Protein AF-A0A928NXW1-F1 (afdb_monomer)

Solvent-acce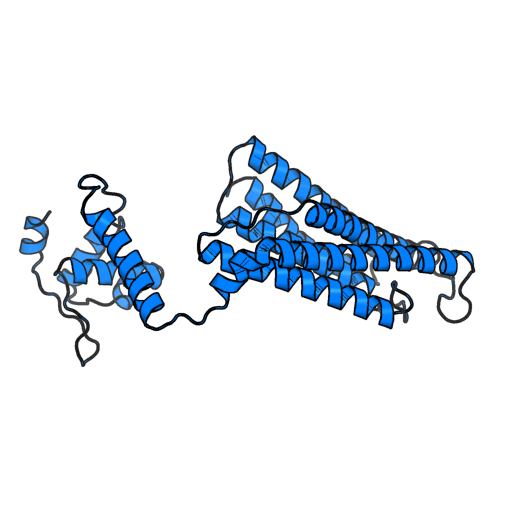ssible surface area (backbone atoms only — not comparable to full-atom values): 17219 Å² total; per-residue (Å²): 132,60,73,52,45,54,51,47,50,47,44,55,63,45,49,63,52,26,53,46,31,47,64,37,79,87,44,86,66,16,32,50,53,13,40,51,49,47,53,50,44,58,51,49,53,58,50,39,61,49,51,29,64,75,65,71,65,77,47,74,68,41,54,54,51,42,63,46,39,58,50,51,52,54,50,49,44,57,49,61,38,57,48,56,48,98,88,35,95,58,32,71,37,56,64,49,72,63,44,51,54,42,49,52,54,46,51,54,48,56,50,50,58,50,50,53,48,52,57,34,47,74,70,72,43,80,80,77,86,56,73,52,57,52,56,26,51,53,47,41,54,51,42,41,50,54,47,39,52,48,49,25,44,48,56,74,74,42,64,85,62,46,82,79,89,60,59,51,68,70,58,54,51,50,38,49,52,55,44,53,47,48,50,50,27,34,50,38,41,49,51,32,46,51,53,52,50,64,78,43,40,68,64,46,58,70,65,66,52,72,76,46,75,66,51,50,49,45,50,52,47,47,51,44,44,51,56,50,50,52,68,71,75,49,97,80,67,96,78,69,80,57,88,57,48,64,61,50,50,52,51,26,55,78,65,70,48,67,42,39,70,51,46,19,65,74,70,72,47,57,62,77,56,24,43,50,52,49,51,50,34,32,77,70,59,41,29,47,70,75,42,98,86,75,45,42,50,76,66,55,53,70,74,58,53,64,71,74,110

Structure (mmCIF, N/CA/C/O backbone):
data_AF-A0A928NXW1-F1
#
_entry.id   AF-A0A928NXW1-F1
#
loop_
_atom_site.group_PDB
_atom_site.id
_atom_site.type_symbol
_atom_site.label_atom_id
_atom_site.label_alt_id
_atom_site.label_comp_id
_atom_site.label_asym_id
_atom_site.label_entity_id
_atom_site.label_seq_id
_atom_site.pdbx_PDB_ins_code
_atom_site.Cartn_x
_atom_site.Cartn_y
_atom_site.Cartn_z
_atom_site.occupancy
_atom_site.B_iso_or_equiv
_atom_site.auth_seq_id
_atom_site.auth_comp_id
_atom_site.auth_asym_id
_atom_site.auth_atom_id
_atom_site.pdbx_PDB_model_num
ATOM 1 N N . MET A 1 1 ? -22.270 -14.912 4.124 1.00 54.62 1 MET A N 1
ATOM 2 C CA . MET A 1 1 ? -21.310 -13.785 4.004 1.00 54.62 1 MET A CA 1
ATOM 3 C C . MET A 1 1 ? -21.929 -12.689 3.159 1.00 54.62 1 MET A C 1
ATOM 5 O O . MET A 1 1 ? -22.337 -12.987 2.040 1.00 54.62 1 MET A O 1
ATOM 9 N N . ASN A 1 2 ? -21.979 -11.457 3.674 1.00 68.25 2 ASN A N 1
ATOM 10 C CA . ASN A 1 2 ? -22.429 -10.288 2.912 1.00 68.25 2 ASN A CA 1
ATOM 11 C C . ASN A 1 2 ? -21.496 -10.028 1.719 1.00 68.25 2 ASN A C 1
ATOM 13 O O . ASN A 1 2 ? -20.295 -10.299 1.801 1.00 68.25 2 ASN A O 1
ATOM 17 N N . THR A 1 3 ? -22.046 -9.492 0.630 1.00 67.75 3 THR A N 1
ATOM 18 C CA . THR A 1 3 ? -21.331 -9.187 -0.621 1.00 67.75 3 THR A CA 1
ATOM 19 C C . THR A 1 3 ? -20.056 -8.356 -0.411 1.00 67.75 3 THR A C 1
ATOM 21 O O . THR A 1 3 ? -19.031 -8.758 -0.954 1.00 67.75 3 THR A O 1
ATOM 24 N N . PRO A 1 4 ? -20.030 -7.309 0.446 1.00 62.12 4 PRO A N 1
ATOM 25 C CA . PRO A 1 4 ? -18.809 -6.538 0.707 1.00 62.12 4 PRO A CA 1
ATOM 26 C C . PRO A 1 4 ? -17.679 -7.374 1.326 1.00 62.12 4 PRO A C 1
ATOM 28 O O . PRO A 1 4 ? -16.532 -7.270 0.910 1.00 62.12 4 PRO A O 1
ATOM 31 N N . ASN A 1 5 ? -17.997 -8.290 2.250 1.00 68.69 5 ASN A N 1
ATOM 32 C CA . ASN A 1 5 ? -16.980 -9.138 2.885 1.00 68.69 5 ASN A CA 1
ATOM 33 C C . ASN A 1 5 ? -16.336 -10.110 1.886 1.00 68.69 5 ASN A C 1
ATOM 35 O O . ASN A 1 5 ? -15.180 -10.483 2.063 1.00 68.69 5 ASN A O 1
ATOM 39 N N . LYS A 1 6 ? -17.074 -10.543 0.852 1.00 73.50 6 LYS A N 1
ATOM 40 C CA . LYS A 1 6 ? -16.512 -11.401 -0.201 1.00 73.50 6 LYS A CA 1
ATOM 41 C C . LYS A 1 6 ? -15.482 -10.647 -1.032 1.00 73.50 6 LYS A C 1
ATOM 43 O O . LYS A 1 6 ? -14.471 -11.238 -1.393 1.00 73.50 6 LYS A O 1
ATOM 48 N N . ILE A 1 7 ? -15.713 -9.365 -1.302 1.00 72.25 7 ILE A N 1
ATOM 49 C CA . ILE A 1 7 ? -14.817 -8.587 -2.155 1.00 72.25 7 ILE A CA 1
ATOM 50 C C . ILE A 1 7 ? -13.549 -8.198 -1.385 1.00 72.25 7 ILE A C 1
ATOM 52 O O . ILE A 1 7 ? -12.450 -8.450 -1.880 1.00 72.25 7 ILE A O 1
ATOM 56 N N . THR A 1 8 ? -13.659 -7.773 -0.121 1.00 74.38 8 THR A N 1
ATOM 57 C CA . THR A 1 8 ? -12.483 -7.569 0.743 1.00 74.38 8 THR A CA 1
ATOM 58 C C . THR A 1 8 ? -11.644 -8.845 0.886 1.00 74.38 8 THR A C 1
ATOM 60 O O . THR A 1 8 ? -10.419 -8.803 0.772 1.00 74.38 8 THR A O 1
ATOM 63 N N . LEU A 1 9 ? -12.290 -10.003 1.083 1.00 78.75 9 LEU A N 1
ATOM 64 C CA . LEU A 1 9 ? -11.588 -11.288 1.154 1.00 78.75 9 LEU A CA 1
ATOM 65 C C . LEU A 1 9 ? -10.939 -11.652 -0.186 1.00 78.75 9 LEU A C 1
ATOM 67 O O . LEU A 1 9 ? -9.808 -12.131 -0.206 1.00 78.75 9 LEU A O 1
ATOM 71 N N . SER A 1 10 ? -11.618 -11.381 -1.304 1.00 81.25 10 SER A N 1
ATOM 72 C CA . SER A 1 10 ? -11.048 -11.593 -2.636 1.00 81.25 10 SER A CA 1
ATOM 73 C C . SER A 1 10 ? -9.789 -10.750 -2.846 1.00 81.25 10 SER A C 1
ATOM 75 O O . SER A 1 10 ? -8.796 -11.274 -3.332 1.00 81.25 10 SER A O 1
ATOM 77 N N . ARG A 1 11 ? -9.761 -9.495 -2.375 1.00 83.56 11 ARG A N 1
ATOM 78 C CA . ARG A 1 11 ? -8.579 -8.626 -2.455 1.00 83.56 11 ARG A CA 1
ATOM 79 C C . ARG A 1 11 ? -7.395 -9.203 -1.691 1.00 83.56 11 ARG A C 1
ATOM 81 O O . ARG A 1 11 ? -6.281 -9.218 -2.203 1.00 83.56 11 ARG A O 1
ATOM 88 N N . LEU A 1 12 ? -7.647 -9.713 -0.487 1.00 85.25 12 LEU A N 1
ATOM 89 C CA . LEU A 1 12 ? -6.617 -10.363 0.316 1.00 85.25 12 LEU A CA 1
ATOM 90 C C . LEU A 1 12 ? -6.069 -11.613 -0.388 1.00 85.25 12 LEU A C 1
ATOM 92 O O . LEU A 1 12 ? -4.863 -11.842 -0.377 1.00 85.25 12 LEU A O 1
ATOM 96 N N . LEU A 1 13 ? -6.941 -12.377 -1.052 1.00 88.56 13 LEU A N 1
ATOM 97 C CA . LEU A 1 13 ? -6.547 -13.526 -1.866 1.00 88.56 13 LEU A CA 1
ATOM 98 C C . LEU A 1 13 ? -5.793 -13.129 -3.139 1.00 88.56 13 LEU A C 1
ATOM 100 O O . LEU A 1 13 ? -4.948 -13.903 -3.569 1.00 88.56 13 LEU A O 1
ATOM 104 N N . LEU A 1 14 ? -6.044 -11.949 -3.722 1.00 90.06 14 LEU A N 1
ATOM 105 C CA . LEU A 1 14 ? -5.333 -11.443 -4.905 1.00 90.06 14 LEU A CA 1
ATOM 106 C C . LEU A 1 14 ? -3.863 -11.097 -4.615 1.00 90.06 14 LEU A C 1
ATOM 108 O O . LEU A 1 14 ? -3.028 -11.215 -5.509 1.00 90.06 14 LEU A O 1
ATOM 112 N N . ILE A 1 15 ? -3.529 -10.681 -3.390 1.00 92.38 15 ILE A N 1
ATOM 113 C CA . ILE A 1 15 ? -2.179 -10.215 -3.021 1.00 92.38 15 ILE A CA 1
ATOM 114 C C . ILE A 1 15 ? -1.084 -11.262 -3.307 1.00 92.38 15 ILE A C 1
ATOM 116 O O . ILE A 1 15 ? -0.110 -10.912 -3.978 1.00 92.38 15 ILE A O 1
ATOM 120 N N . PRO A 1 16 ? -1.217 -12.540 -2.899 1.00 93.31 16 PRO A N 1
ATOM 121 C CA . PRO A 1 16 ? -0.277 -13.590 -3.289 1.00 93.31 16 PRO A CA 1
ATOM 122 C C . PRO A 1 16 ? -0.081 -13.724 -4.804 1.00 93.31 16 PRO A C 1
ATOM 124 O O . PRO A 1 16 ? 1.046 -13.912 -5.251 1.00 93.31 16 PRO A O 1
ATOM 127 N N . PHE A 1 17 ? -1.144 -13.580 -5.603 1.00 94.25 17 PHE A N 1
ATOM 128 C CA . PHE A 1 17 ? -1.039 -13.639 -7.065 1.00 94.25 17 PHE A CA 1
ATOM 129 C C . PHE A 1 17 ? -0.308 -12.422 -7.631 1.00 94.25 17 PHE A C 1
ATOM 131 O O . PHE A 1 17 ? 0.508 -12.584 -8.533 1.00 94.25 17 PHE A O 1
ATOM 138 N N . ILE A 1 18 ? -0.542 -11.223 -7.082 1.00 94.50 18 ILE A N 1
ATOM 139 C CA . ILE A 1 18 ? 0.212 -10.013 -7.449 1.00 94.50 18 ILE A CA 1
ATOM 140 C C . ILE A 1 18 ? 1.708 -10.262 -7.245 1.00 94.50 18 ILE A C 1
ATOM 142 O O . ILE A 1 18 ? 2.493 -10.050 -8.166 1.00 94.50 18 ILE A O 1
ATOM 146 N N . VAL A 1 19 ? 2.094 -10.752 -6.063 1.00 93.44 19 VAL A N 1
ATOM 147 C CA . VAL A 1 19 ? 3.496 -11.048 -5.731 1.00 93.44 19 VAL A CA 1
ATOM 148 C C . VAL A 1 19 ? 4.059 -12.123 -6.655 1.00 93.44 19 VAL A C 1
ATOM 150 O O . VAL A 1 19 ? 5.134 -11.933 -7.218 1.00 93.44 19 VAL A O 1
ATOM 153 N N . PHE A 1 20 ? 3.326 -13.224 -6.840 1.00 92.88 20 PHE A N 1
ATOM 154 C CA . PHE A 1 20 ? 3.748 -14.333 -7.687 1.00 92.88 20 PHE A CA 1
ATOM 155 C C . PHE A 1 20 ? 3.996 -13.875 -9.123 1.00 92.88 20 PHE A C 1
ATOM 157 O O . PHE A 1 20 ? 5.110 -14.016 -9.605 1.00 92.88 20 PHE A O 1
ATOM 164 N N . PHE A 1 21 ? 3.012 -13.270 -9.793 1.00 92.44 21 PHE A N 1
ATOM 165 C CA . PHE A 1 21 ? 3.173 -12.848 -11.188 1.00 92.44 21 PHE A CA 1
ATOM 166 C C . PHE A 1 21 ? 4.222 -11.747 -11.354 1.00 92.44 21 PHE A C 1
ATOM 168 O O . PHE A 1 21 ? 4.958 -11.755 -12.339 1.00 92.44 21 PHE A O 1
ATOM 175 N N . TYR A 1 22 ? 4.324 -10.819 -10.398 1.00 90.69 22 TYR A N 1
ATOM 176 C CA . TYR A 1 22 ? 5.283 -9.722 -10.490 1.00 90.69 22 TYR A CA 1
ATOM 177 C C . TYR A 1 22 ? 6.739 -10.173 -10.282 1.00 90.69 22 TYR A C 1
ATOM 179 O O . TYR A 1 22 ? 7.639 -9.619 -10.915 1.00 90.69 22 TYR A O 1
ATOM 187 N N . LEU A 1 23 ? 6.979 -11.168 -9.417 1.00 89.44 23 LEU A N 1
ATOM 188 C CA . LEU A 1 23 ? 8.320 -11.696 -9.129 1.00 89.44 23 LEU A CA 1
ATOM 189 C C . LEU A 1 23 ? 8.695 -12.937 -9.951 1.00 89.44 23 LEU A C 1
ATOM 191 O O . LEU A 1 23 ? 9.878 -13.258 -10.036 1.00 89.44 23 LEU A O 1
ATOM 195 N N . ALA A 1 24 ? 7.729 -13.646 -10.542 1.00 88.25 24 ALA A N 1
ATOM 196 C CA . ALA A 1 24 ? 7.970 -14.829 -11.364 1.00 88.25 24 ALA A CA 1
ATOM 197 C C . ALA A 1 24 ? 8.651 -14.440 -12.679 1.00 88.25 24 ALA A C 1
ATOM 199 O O . ALA A 1 24 ? 8.016 -14.283 -13.722 1.00 88.25 24 ALA A O 1
ATOM 200 N N . ASP A 1 25 ? 9.976 -14.298 -12.628 1.00 81.19 25 ASP A N 1
ATOM 201 C CA . ASP A 1 25 ? 10.745 -13.760 -13.743 1.00 81.19 25 ASP A CA 1
ATOM 202 C C . ASP A 1 25 ? 10.703 -14.646 -15.002 1.00 81.19 25 ASP A C 1
ATOM 204 O O . ASP A 1 25 ? 10.927 -14.149 -16.106 1.00 81.19 25 ASP A O 1
ATOM 208 N N . PHE A 1 26 ? 10.367 -15.927 -14.843 1.00 83.50 26 PHE A N 1
ATOM 209 C CA . PHE A 1 26 ? 10.205 -16.901 -15.922 1.00 83.50 26 PHE A CA 1
ATOM 210 C C . PHE A 1 26 ? 8.894 -16.747 -16.713 1.00 83.50 26 PHE A C 1
ATOM 212 O O . PHE A 1 26 ? 8.768 -17.338 -17.784 1.00 83.50 26 PHE A O 1
ATOM 219 N N . ILE A 1 27 ? 7.917 -15.983 -16.211 1.00 86.00 27 ILE A N 1
ATOM 220 C CA . ILE A 1 27 ? 6.649 -15.744 -16.910 1.00 86.00 27 ILE A CA 1
ATOM 221 C C . ILE A 1 27 ? 6.809 -14.506 -17.807 1.00 86.00 27 ILE A C 1
ATOM 223 O O . ILE A 1 27 ? 7.026 -13.406 -17.283 1.00 86.00 27 ILE A O 1
ATOM 227 N N . PRO A 1 28 ? 6.678 -14.636 -19.143 1.00 85.19 28 PRO A N 1
ATOM 228 C CA . PRO A 1 28 ? 6.696 -13.476 -20.029 1.00 85.19 28 PRO A CA 1
ATOM 229 C C . PRO A 1 28 ? 5.504 -12.573 -19.701 1.00 85.19 28 PRO A C 1
ATOM 231 O O . PRO A 1 28 ? 4.406 -13.070 -19.447 1.00 85.19 28 PRO A O 1
ATOM 234 N N . PHE A 1 29 ? 5.704 -11.252 -19.679 1.00 87.94 29 PHE A N 1
ATOM 235 C CA . PHE A 1 29 ? 4.667 -10.287 -19.294 1.00 87.94 29 PHE A CA 1
ATOM 236 C C . PHE A 1 29 ? 4.133 -10.457 -17.851 1.00 87.94 29 PHE A C 1
ATOM 238 O O . PHE A 1 29 ? 3.134 -9.836 -17.482 1.00 87.94 29 PHE A O 1
ATOM 245 N N . GLY A 1 30 ? 4.798 -11.231 -16.981 1.00 90.69 30 GLY A N 1
ATOM 246 C CA . GLY A 1 30 ? 4.362 -11.427 -15.590 1.00 90.69 30 GLY A CA 1
ATOM 247 C C . GLY A 1 30 ? 4.251 -10.114 -14.801 1.00 90.69 30 GLY A C 1
ATOM 248 O O . GLY A 1 30 ? 3.281 -9.898 -14.068 1.00 90.69 30 GLY A O 1
ATOM 249 N N . LYS A 1 31 ? 5.176 -9.169 -15.033 1.00 90.31 31 LYS A N 1
ATOM 250 C CA . LYS A 1 31 ? 5.179 -7.855 -14.367 1.00 90.31 31 LYS A CA 1
ATOM 251 C C . LYS A 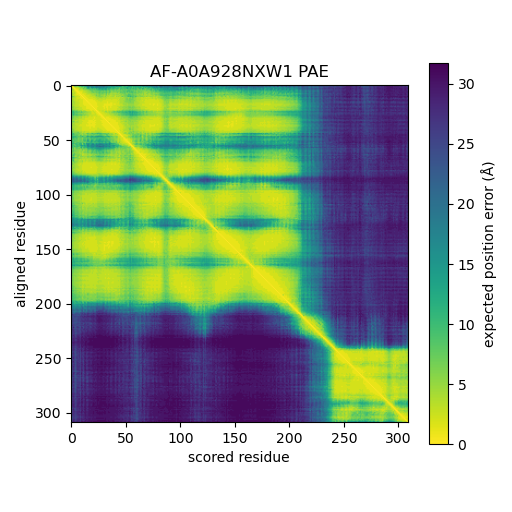1 31 ? 3.934 -7.030 -14.686 1.00 90.31 31 LYS A C 1
ATOM 253 O O . LYS A 1 31 ? 3.356 -6.444 -13.767 1.00 90.31 31 LYS A O 1
ATOM 258 N N . ILE A 1 32 ? 3.480 -7.004 -15.944 1.00 93.69 32 ILE A N 1
ATOM 259 C CA . ILE A 1 32 ? 2.251 -6.278 -16.294 1.00 93.69 32 ILE A CA 1
ATOM 260 C C . ILE A 1 32 ? 1.018 -6.982 -15.732 1.00 93.69 32 ILE A C 1
ATOM 262 O O . ILE A 1 32 ? 0.159 -6.300 -15.187 1.00 93.69 32 ILE A O 1
ATOM 266 N N . VAL A 1 33 ? 0.969 -8.320 -15.735 1.00 95.19 33 VAL A N 1
ATOM 267 C CA . VAL A 1 33 ? -0.128 -9.078 -15.105 1.00 95.19 33 VAL A CA 1
ATOM 268 C C . VAL A 1 33 ? -0.227 -8.752 -13.611 1.00 95.19 33 VAL A C 1
ATOM 270 O O . VAL A 1 33 ? -1.301 -8.388 -13.131 1.00 95.19 33 VAL A O 1
ATOM 273 N N . GLY A 1 34 ? 0.892 -8.796 -12.881 1.00 94.44 34 GLY A N 1
ATOM 274 C CA . GLY A 1 34 ? 0.938 -8.415 -11.465 1.00 94.44 34 GLY A CA 1
ATOM 275 C C . GLY A 1 34 ? 0.520 -6.958 -11.230 1.00 94.44 34 GLY A C 1
ATOM 276 O O . GLY A 1 34 ? -0.244 -6.670 -10.310 1.00 94.44 34 GLY A O 1
ATOM 277 N N . THR A 1 35 ? 0.948 -6.043 -12.103 1.00 94.50 35 THR A N 1
ATOM 278 C CA . THR A 1 35 ? 0.561 -4.623 -12.050 1.00 94.50 35 THR A CA 1
ATOM 279 C C . THR A 1 35 ? -0.936 -4.427 -12.297 1.00 94.50 35 THR A C 1
ATOM 281 O O . THR A 1 35 ? -1.591 -3.678 -11.576 1.00 94.50 35 THR A O 1
ATOM 284 N N . THR A 1 36 ? -1.517 -5.127 -13.273 1.00 95.50 36 THR A N 1
ATOM 285 C CA . THR A 1 36 ? -2.956 -5.084 -13.555 1.00 95.50 36 THR A CA 1
ATOM 286 C C . THR A 1 36 ? -3.760 -5.613 -12.373 1.00 95.50 36 THR A C 1
ATOM 288 O O . THR A 1 36 ? -4.731 -4.976 -11.970 1.00 95.50 36 THR A O 1
ATOM 291 N N . LEU A 1 37 ? -3.338 -6.726 -11.766 1.00 95.19 37 LEU A N 1
ATOM 292 C CA . LEU A 1 37 ? -3.974 -7.257 -10.558 1.00 95.19 37 LEU A CA 1
ATOM 293 C C . LEU A 1 37 ? -3.904 -6.260 -9.392 1.00 95.19 37 LEU A C 1
ATOM 295 O O . LEU A 1 37 ? -4.892 -6.094 -8.679 1.00 95.19 37 LEU A O 1
ATOM 299 N N . PHE A 1 38 ? -2.781 -5.555 -9.229 1.00 94.44 38 PHE A N 1
ATOM 300 C CA . PHE A 1 38 ? -2.638 -4.495 -8.230 1.00 94.44 38 PHE A CA 1
ATOM 301 C C . PHE A 1 38 ? -3.615 -3.337 -8.476 1.00 94.44 38 PHE A C 1
ATOM 303 O O . PHE A 1 38 ? -4.330 -2.934 -7.560 1.00 94.44 38 PHE A O 1
ATOM 310 N N . ILE A 1 39 ? -3.719 -2.851 -9.717 1.00 94.12 39 ILE A N 1
ATOM 311 C CA . ILE A 1 39 ? -4.670 -1.791 -10.091 1.00 94.12 39 ILE A CA 1
ATOM 312 C C . ILE A 1 39 ? -6.110 -2.237 -9.817 1.00 94.12 39 ILE A C 1
ATOM 314 O O . ILE A 1 39 ? -6.882 -1.491 -9.214 1.00 94.12 39 ILE A O 1
ATOM 318 N N . VAL A 1 40 ? -6.472 -3.460 -10.213 1.00 92.25 40 VAL A N 1
ATOM 319 C CA . VAL A 1 40 ? -7.801 -4.028 -9.944 1.00 92.25 40 VAL A CA 1
ATOM 320 C C . VAL A 1 40 ? -8.060 -4.089 -8.437 1.00 92.25 40 VAL A C 1
ATOM 322 O O . VAL A 1 40 ? -9.114 -3.643 -7.990 1.00 92.25 40 VAL A O 1
ATOM 325 N N . ALA A 1 41 ? -7.093 -4.545 -7.636 1.00 90.88 41 ALA A N 1
ATOM 326 C CA . ALA A 1 41 ? -7.212 -4.576 -6.180 1.00 90.88 41 ALA A CA 1
ATOM 327 C C . ALA A 1 41 ? -7.454 -3.173 -5.585 1.00 90.88 41 ALA A C 1
ATOM 329 O O . ALA A 1 41 ? -8.353 -3.012 -4.757 1.00 90.88 41 ALA A O 1
ATOM 330 N N . CYS A 1 42 ? -6.742 -2.143 -6.053 1.00 88.81 42 CYS A N 1
ATOM 331 C CA . CYS A 1 42 ? -6.975 -0.754 -5.642 1.00 88.81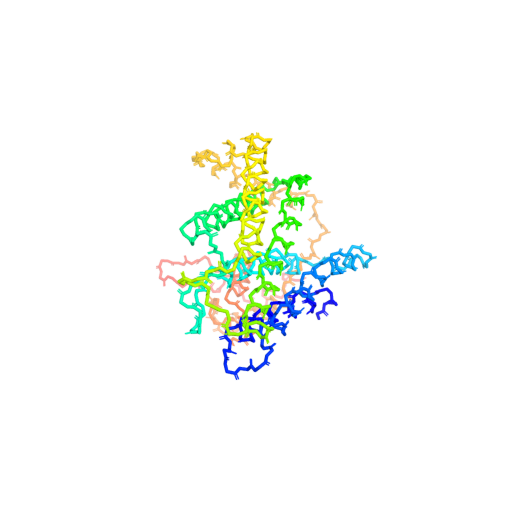 42 CYS A CA 1
ATOM 332 C C . CYS A 1 42 ? -8.370 -0.242 -6.038 1.00 88.81 42 CYS A C 1
ATOM 334 O O . CYS A 1 42 ? -9.023 0.447 -5.258 1.00 88.81 42 CYS A O 1
ATOM 336 N N . LEU A 1 43 ? -8.851 -0.577 -7.238 1.00 86.75 43 LEU A N 1
ATOM 337 C CA . LEU A 1 43 ? -10.173 -0.150 -7.708 1.00 86.75 43 LEU A CA 1
ATOM 338 C C . LEU A 1 43 ? -11.310 -0.851 -6.953 1.00 86.75 43 LEU A C 1
ATOM 340 O O . LEU A 1 43 ? -12.325 -0.219 -6.649 1.00 86.75 43 LEU A O 1
ATOM 344 N N . THR A 1 44 ? -11.136 -2.131 -6.605 1.00 82.69 44 THR A N 1
ATOM 345 C CA . THR A 1 44 ? -12.126 -2.874 -5.806 1.00 82.69 44 THR A CA 1
ATOM 346 C C . THR A 1 44 ? -12.328 -2.270 -4.414 1.00 82.69 44 THR A C 1
ATOM 348 O O . THR A 1 44 ? -13.458 -2.251 -3.941 1.00 82.69 44 THR A O 1
ATOM 351 N N . ASP A 1 45 ? -11.297 -1.670 -3.803 1.00 75.44 45 ASP A N 1
ATOM 352 C CA . ASP A 1 45 ? -11.418 -0.936 -2.529 1.00 75.44 45 ASP A CA 1
ATOM 353 C C . ASP A 1 45 ? -12.413 0.218 -2.581 1.00 75.44 45 ASP A C 1
ATOM 355 O O . ASP A 1 45 ? -13.302 0.353 -1.732 1.00 75.44 45 ASP A O 1
ATOM 359 N N . PHE A 1 46 ? -12.330 1.010 -3.645 1.00 69.62 46 PHE A N 1
ATOM 360 C CA . PHE A 1 46 ? -13.247 2.119 -3.837 1.00 69.62 46 PHE A CA 1
ATOM 361 C C . PHE A 1 46 ? -14.691 1.641 -4.057 1.00 69.62 46 PHE A C 1
ATOM 363 O O . PHE A 1 46 ? -15.636 2.219 -3.505 1.00 69.62 46 PHE A O 1
ATOM 370 N N . LEU A 1 47 ? -14.857 0.572 -4.843 1.00 70.44 47 LEU A N 1
ATOM 371 C CA . LEU A 1 47 ? -16.151 -0.037 -5.150 1.00 70.44 47 LEU A CA 1
ATOM 372 C C . LEU A 1 47 ? -16.818 -0.637 -3.905 1.00 70.44 47 LEU A C 1
ATOM 374 O O . LEU A 1 47 ? -18.000 -0.374 -3.676 1.00 70.44 47 LEU A O 1
ATOM 378 N N . ASP A 1 48 ? -16.075 -1.350 -3.060 1.00 66.12 48 ASP A N 1
ATOM 379 C CA . ASP A 1 48 ? -16.599 -1.986 -1.843 1.00 66.12 48 ASP A CA 1
ATOM 380 C C . ASP A 1 48 ? -17.065 -0.961 -0.821 1.00 66.12 48 ASP A C 1
ATOM 382 O O . ASP A 1 48 ? -18.172 -1.055 -0.279 1.00 66.12 48 ASP A O 1
ATOM 386 N N . GLY A 1 49 ? -16.246 0.072 -0.606 1.00 64.62 49 GLY A N 1
ATOM 387 C CA . GLY A 1 49 ? -16.590 1.175 0.277 1.00 64.62 49 GLY A CA 1
ATOM 388 C C . GLY A 1 49 ? -17.821 1.938 -0.213 1.00 64.62 49 GLY A C 1
ATOM 389 O O . GLY A 1 49 ? -18.605 2.439 0.597 1.00 64.62 49 GLY A O 1
ATOM 390 N N . TYR A 1 50 ? -18.027 2.050 -1.528 1.00 67.62 50 TYR A N 1
ATOM 391 C CA . TYR A 1 50 ? -19.239 2.640 -2.100 1.00 67.62 50 TYR A CA 1
ATOM 392 C C . TYR A 1 50 ? -20.465 1.733 -1.905 1.00 67.62 50 TYR A C 1
ATOM 394 O O . TYR A 1 50 ? -21.494 2.188 -1.399 1.00 67.62 50 TYR A O 1
ATOM 402 N N . LEU A 1 51 ? -20.346 0.444 -2.232 1.00 64.38 51 LEU A N 1
ATOM 403 C CA . LEU A 1 51 ? -21.455 -0.510 -2.194 1.00 64.38 51 LEU A CA 1
ATOM 404 C C . LEU A 1 51 ? -21.930 -0.800 -0.761 1.00 64.38 51 LEU A C 1
ATOM 406 O O . LEU A 1 51 ? -23.133 -0.870 -0.510 1.00 64.38 51 LEU A O 1
ATOM 410 N N . ALA A 1 52 ? -21.006 -0.888 0.201 1.00 64.62 52 ALA A N 1
ATOM 411 C CA . ALA A 1 52 ? -21.329 -1.096 1.613 1.00 64.62 52 ALA A CA 1
ATOM 412 C C . ALA A 1 52 ? -22.118 0.079 2.215 1.00 64.62 52 ALA A C 1
ATOM 414 O O . ALA A 1 52 ? -23.039 -0.139 3.004 1.00 64.62 52 ALA A O 1
ATOM 415 N N . ARG A 1 53 ? -21.790 1.319 1.816 1.00 68.00 53 ARG A N 1
ATOM 416 C CA . ARG A 1 53 ? -22.514 2.530 2.241 1.00 68.00 53 ARG A CA 1
ATOM 417 C C . ARG A 1 53 ? -23.882 2.643 1.578 1.00 68.00 53 ARG A C 1
ATOM 419 O O . ARG A 1 53 ? -24.832 3.037 2.239 1.00 68.00 53 ARG A O 1
ATOM 426 N N . LYS A 1 54 ? -23.990 2.272 0.299 1.00 67.19 54 LYS A N 1
ATOM 427 C CA . LYS A 1 54 ? -25.256 2.316 -0.444 1.00 67.19 54 LYS A CA 1
ATOM 428 C C . LYS A 1 54 ? -26.267 1.282 0.060 1.00 67.19 54 LYS A C 1
ATOM 430 O O . LYS A 1 54 ? -27.454 1.578 0.122 1.00 67.19 54 LYS A O 1
ATOM 435 N N . ASN A 1 55 ? -25.797 0.097 0.451 1.00 65.44 55 ASN A N 1
ATOM 436 C CA . ASN A 1 55 ? -26.669 -1.014 0.833 1.00 65.44 55 ASN A CA 1
ATOM 437 C C . ASN A 1 55 ? -26.892 -1.139 2.353 1.00 65.44 55 ASN A C 1
ATOM 439 O O . ASN A 1 55 ? -27.538 -2.090 2.775 1.00 65.44 55 ASN A O 1
ATOM 443 N N . ASN A 1 56 ? -26.345 -0.238 3.186 1.00 65.62 56 ASN A N 1
ATOM 444 C CA . ASN A 1 56 ? -26.390 -0.311 4.661 1.00 65.62 56 ASN A CA 1
ATOM 445 C C . ASN A 1 56 ? -25.907 -1.656 5.260 1.00 65.62 56 ASN A C 1
ATOM 447 O O . ASN A 1 56 ? -26.203 -1.990 6.404 1.00 65.62 56 ASN A O 1
ATOM 451 N N . GLN A 1 57 ? -25.116 -2.433 4.516 1.00 63.97 57 GLN A N 1
ATOM 452 C CA . GLN A 1 57 ? -24.647 -3.769 4.907 1.00 63.97 57 GLN A CA 1
ATOM 453 C C . GLN A 1 57 ? -23.255 -3.716 5.545 1.00 63.97 57 GLN A C 1
ATOM 455 O O . GLN A 1 57 ? -22.322 -4.412 5.136 1.00 63.97 57 GLN A O 1
ATOM 460 N N . VAL A 1 58 ? -23.100 -2.865 6.554 1.00 66.31 58 VAL A N 1
ATOM 461 C CA . VAL A 1 58 ? -21.813 -2.634 7.212 1.00 66.31 58 VAL A CA 1
ATOM 462 C C . VAL A 1 58 ? -21.632 -3.623 8.364 1.00 66.31 58 VAL A C 1
ATOM 464 O O . VAL A 1 58 ? -22.304 -3.519 9.384 1.00 66.31 58 VAL A O 1
ATOM 467 N N . THR A 1 59 ? -20.700 -4.570 8.228 1.00 72.38 59 THR A N 1
ATOM 468 C CA . THR A 1 59 ? -20.385 -5.543 9.292 1.00 72.38 59 THR A CA 1
ATOM 469 C C . THR A 1 59 ? -19.097 -5.176 10.034 1.00 72.38 59 THR A C 1
ATOM 471 O O . THR A 1 59 ? -18.184 -4.589 9.450 1.00 72.38 59 THR A O 1
ATOM 474 N N . LEU A 1 60 ? -19.002 -5.531 11.322 1.00 71.12 60 LEU A N 1
ATOM 475 C CA . LEU A 1 60 ? -17.801 -5.303 12.141 1.00 71.12 60 LEU A CA 1
ATOM 476 C C . LEU A 1 60 ? -16.585 -6.061 11.581 1.00 71.12 60 LEU A C 1
ATOM 478 O O . LEU A 1 60 ? -15.502 -5.502 11.438 1.00 71.12 60 LEU A O 1
ATOM 482 N N . LEU A 1 61 ? -16.806 -7.318 11.192 1.00 69.50 61 LEU A N 1
ATOM 483 C CA . LEU A 1 61 ? -15.795 -8.180 10.588 1.00 69.50 61 LEU A CA 1
ATOM 484 C C . LEU A 1 61 ? -15.326 -7.626 9.232 1.00 69.50 61 LEU A C 1
ATOM 486 O O . LEU A 1 61 ? -14.128 -7.569 8.982 1.00 69.50 61 LEU A O 1
ATOM 490 N N . GLY A 1 62 ? -16.247 -7.137 8.395 1.00 70.50 62 GLY A N 1
ATOM 491 C CA . GLY A 1 62 ? -15.911 -6.493 7.122 1.00 70.50 62 GLY A CA 1
ATOM 492 C C . GLY A 1 62 ? -15.033 -5.255 7.303 1.00 70.50 62 GLY A C 1
ATOM 493 O O . GLY A 1 62 ? -13.991 -5.159 6.670 1.00 70.50 62 GLY A O 1
ATOM 494 N N . LYS A 1 63 ? -15.388 -4.359 8.236 1.00 71.50 63 LYS A N 1
ATOM 495 C CA . LYS A 1 63 ? -14.575 -3.173 8.573 1.00 71.50 63 LYS A CA 1
ATOM 496 C C . LYS A 1 63 ? -13.155 -3.530 9.021 1.00 71.50 63 LYS A C 1
ATOM 498 O O . LYS A 1 63 ? -12.205 -2.838 8.665 1.00 71.50 63 LYS A O 1
ATOM 503 N N . PHE A 1 64 ? -13.016 -4.591 9.815 1.00 76.44 64 PHE A N 1
ATOM 504 C CA . PHE A 1 64 ? -11.716 -5.060 10.281 1.00 76.44 64 PHE A CA 1
ATOM 505 C C . PHE A 1 64 ? -10.852 -5.556 9.116 1.00 76.44 64 PHE A C 1
ATOM 507 O O . PHE A 1 64 ? -9.748 -5.047 8.920 1.00 76.44 64 PHE A O 1
ATOM 514 N N . PHE A 1 65 ? -11.376 -6.472 8.294 1.00 75.75 65 PHE A N 1
ATOM 515 C CA . PHE A 1 65 ? -10.652 -6.979 7.125 1.00 75.75 65 PHE A CA 1
ATOM 516 C C . PHE A 1 65 ? -10.337 -5.887 6.102 1.00 75.75 65 PHE A C 1
ATOM 518 O O . PHE A 1 65 ? -9.262 -5.924 5.517 1.00 75.75 65 PHE A O 1
ATOM 525 N N . ASP A 1 66 ? -11.215 -4.901 5.926 1.00 75.44 66 ASP A N 1
ATOM 526 C CA . ASP A 1 66 ? -11.011 -3.780 5.003 1.00 75.44 66 ASP A CA 1
ATOM 527 C C . ASP A 1 66 ? -9.802 -2.932 5.422 1.00 75.44 66 ASP A C 1
ATOM 529 O O . ASP A 1 66 ? -8.886 -2.685 4.637 1.00 75.44 66 ASP A O 1
ATOM 533 N N . SER A 1 67 ? -9.716 -2.611 6.718 1.00 76.12 67 SER A N 1
ATOM 534 C CA . SER A 1 67 ? -8.580 -1.868 7.274 1.00 76.12 67 SER A CA 1
ATOM 535 C C . SER A 1 67 ? -7.245 -2.617 7.187 1.00 76.12 67 SER A C 1
ATOM 537 O O . SER A 1 67 ? -6.195 -1.983 7.078 1.00 76.12 67 SER A O 1
ATOM 539 N N . ILE A 1 68 ? -7.279 -3.954 7.215 1.00 80.50 68 ILE A N 1
ATOM 540 C CA . ILE A 1 68 ? -6.091 -4.799 7.054 1.00 80.50 68 ILE A CA 1
ATOM 541 C C . ILE A 1 68 ? -5.710 -4.892 5.580 1.00 80.50 68 ILE A C 1
ATOM 543 O O . ILE A 1 68 ? -4.555 -4.651 5.238 1.00 80.50 68 ILE A O 1
ATOM 547 N N . ALA A 1 69 ? -6.665 -5.217 4.708 1.00 84.00 69 ALA A N 1
ATOM 548 C CA . ALA A 1 69 ? -6.426 -5.423 3.286 1.00 84.00 69 ALA A CA 1
ATOM 549 C C . ALA A 1 69 ? -5.861 -4.163 2.611 1.00 84.00 69 ALA A C 1
ATOM 551 O O . ALA A 1 69 ? -4.917 -4.286 1.835 1.00 84.00 69 ALA A O 1
ATOM 552 N N . ASP A 1 70 ? -6.361 -2.968 2.956 1.00 82.44 70 ASP A N 1
ATOM 553 C CA . ASP A 1 70 ? -5.805 -1.684 2.489 1.00 82.44 70 ASP A CA 1
ATOM 554 C C . ASP A 1 70 ? -4.312 -1.557 2.830 1.00 82.44 70 ASP A C 1
ATOM 556 O O . ASP A 1 70 ? -3.477 -1.264 1.975 1.00 82.44 70 ASP A O 1
ATOM 560 N N . LYS A 1 71 ? -3.948 -1.841 4.085 1.00 86.88 71 LYS A N 1
ATOM 561 C CA . LYS A 1 71 ? -2.564 -1.724 4.553 1.00 86.88 71 LYS A CA 1
ATOM 562 C C . LYS A 1 71 ? -1.677 -2.773 3.901 1.00 86.88 71 LYS A C 1
ATOM 564 O O . LYS A 1 71 ? -0.616 -2.429 3.397 1.00 86.88 71 LYS A O 1
ATOM 569 N N . VAL A 1 72 ? -2.094 -4.037 3.875 1.00 90.81 72 VAL A N 1
ATOM 570 C CA . VAL A 1 72 ? -1.286 -5.108 3.276 1.00 90.81 72 VAL A CA 1
ATOM 571 C C . VAL A 1 72 ? -1.055 -4.838 1.791 1.00 90.81 72 VAL A C 1
ATOM 573 O O . VAL A 1 72 ? 0.081 -4.952 1.348 1.00 90.81 72 VAL A O 1
ATOM 576 N N . LEU A 1 73 ? -2.070 -4.386 1.046 1.00 92.25 73 LEU A N 1
ATOM 577 C CA . LEU A 1 73 ? -1.931 -4.092 -0.381 1.00 92.25 73 LEU A CA 1
ATOM 578 C C . LEU A 1 73 ? -0.869 -3.017 -0.653 1.00 92.25 73 LEU A C 1
ATOM 580 O O . LEU A 1 73 ? 0.038 -3.247 -1.457 1.00 92.25 73 LEU A O 1
ATOM 584 N N . ILE A 1 74 ? -0.936 -1.864 0.028 1.00 91.94 74 ILE A N 1
ATOM 585 C CA . ILE A 1 74 ? 0.056 -0.800 -0.188 1.00 91.94 74 ILE A CA 1
ATOM 586 C C . ILE A 1 74 ? 1.455 -1.225 0.275 1.00 91.94 74 ILE A C 1
ATOM 588 O O . ILE A 1 74 ? 2.439 -0.922 -0.399 1.00 91.94 74 ILE A O 1
ATOM 592 N N . MET A 1 75 ? 1.556 -1.970 1.381 1.00 92.69 75 MET A N 1
ATOM 593 C CA . MET A 1 75 ? 2.831 -2.506 1.866 1.00 92.69 75 MET A CA 1
ATOM 594 C C . MET A 1 75 ? 3.451 -3.468 0.855 1.00 92.69 75 MET A C 1
ATOM 596 O O . MET A 1 75 ? 4.634 -3.342 0.548 1.00 92.69 75 MET A O 1
ATOM 600 N N . THR A 1 76 ? 2.657 -4.380 0.290 1.00 93.56 76 THR A N 1
ATOM 601 C CA . THR A 1 76 ? 3.102 -5.281 -0.775 1.00 93.56 76 THR A CA 1
ATOM 602 C C . THR A 1 76 ? 3.641 -4.488 -1.958 1.00 93.56 76 THR A C 1
ATOM 604 O O . THR A 1 76 ? 4.764 -4.733 -2.386 1.00 93.56 76 THR A O 1
ATOM 607 N N . GLY A 1 77 ? 2.894 -3.498 -2.449 1.00 93.06 77 GLY A N 1
ATOM 608 C CA . GLY A 1 77 ? 3.331 -2.670 -3.570 1.00 93.06 77 GLY A CA 1
ATOM 609 C C . GLY A 1 77 ? 4.652 -1.935 -3.306 1.00 93.06 77 GLY A C 1
ATOM 610 O O . GLY A 1 77 ? 5.558 -1.980 -4.134 1.00 93.06 77 GLY A O 1
ATOM 611 N N . LEU A 1 78 ? 4.805 -1.324 -2.126 1.00 92.69 78 LEU A N 1
ATOM 612 C CA . LEU A 1 78 ? 6.048 -0.654 -1.719 1.00 92.69 78 LEU A CA 1
ATOM 613 C C . LEU A 1 78 ? 7.238 -1.622 -1.615 1.00 92.69 78 LEU A C 1
ATOM 615 O O . LEU A 1 78 ? 8.355 -1.264 -1.983 1.00 92.69 78 LEU A O 1
ATOM 619 N N . LEU 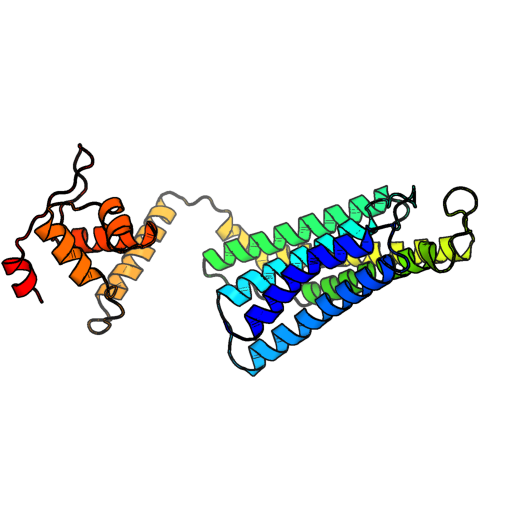A 1 79 ? 7.016 -2.849 -1.140 1.00 91.75 79 LEU A N 1
ATOM 620 C CA . LEU A 1 79 ? 8.067 -3.866 -1.072 1.00 91.75 79 LEU A CA 1
ATOM 621 C C . LEU A 1 79 ? 8.468 -4.367 -2.467 1.00 91.75 79 LEU A C 1
ATOM 623 O O . LEU A 1 79 ? 9.656 -4.527 -2.738 1.00 91.75 79 LEU A O 1
ATOM 627 N N . LEU A 1 80 ? 7.508 -4.557 -3.375 1.00 91.06 80 LEU A N 1
ATOM 628 C CA . LEU A 1 80 ? 7.776 -5.034 -4.737 1.00 91.06 80 LEU A CA 1
ATOM 629 C C . LEU A 1 80 ? 8.614 -4.052 -5.570 1.00 91.06 80 LEU A C 1
ATOM 631 O O . LEU A 1 80 ? 9.388 -4.486 -6.418 1.00 91.06 80 LEU A O 1
ATOM 635 N N . ILE A 1 81 ? 8.497 -2.741 -5.336 1.00 89.56 81 ILE A N 1
ATOM 636 C CA . ILE A 1 81 ? 9.265 -1.732 -6.093 1.00 89.56 81 ILE A CA 1
ATOM 637 C C . ILE A 1 81 ? 10.724 -1.600 -5.620 1.00 89.56 81 ILE A C 1
ATOM 639 O O . ILE A 1 81 ? 11.578 -1.140 -6.383 1.00 89.56 81 ILE A O 1
ATOM 643 N N . VAL A 1 82 ? 11.023 -2.005 -4.379 1.00 87.62 82 VAL A N 1
ATOM 644 C CA . VAL A 1 82 ? 12.378 -1.953 -3.798 1.00 87.62 82 VAL A CA 1
ATOM 645 C C . VAL A 1 82 ? 13.087 -3.304 -3.811 1.00 87.62 82 VAL A C 1
ATOM 647 O O . VAL A 1 82 ? 14.314 -3.348 -3.748 1.00 87.62 82 VAL A O 1
ATOM 650 N N . CYS A 1 83 ? 12.337 -4.401 -3.910 1.00 82.62 83 CYS A N 1
ATOM 651 C CA . CYS A 1 83 ? 12.900 -5.734 -4.034 1.00 82.62 83 CYS A CA 1
ATOM 652 C C . CYS A 1 83 ? 13.630 -5.864 -5.386 1.00 82.62 83 CYS A C 1
ATOM 654 O O . CYS A 1 83 ? 13.000 -5.693 -6.435 1.00 82.62 83 CYS A O 1
ATOM 656 N N . PRO A 1 84 ? 14.947 -6.135 -5.397 1.00 68.56 84 PRO A N 1
ATOM 657 C CA . PRO A 1 84 ? 15.648 -6.437 -6.636 1.00 68.56 84 PRO A CA 1
ATOM 658 C C . PRO A 1 84 ? 15.119 -7.760 -7.204 1.00 68.56 84 PRO A C 1
ATOM 660 O O . PRO A 1 84 ? 15.065 -8.767 -6.500 1.00 68.56 84 PRO A O 1
ATOM 663 N N . THR A 1 85 ? 14.706 -7.757 -8.474 1.00 65.81 85 THR A N 1
ATOM 664 C CA . THR A 1 85 ? 14.307 -8.993 -9.166 1.00 65.81 85 THR A CA 1
ATOM 665 C C . THR A 1 85 ? 15.533 -9.754 -9.665 1.00 65.81 85 THR A C 1
ATOM 667 O O . THR A 1 85 ? 16.551 -9.147 -9.982 1.00 65.81 85 THR A O 1
ATOM 670 N N . THR A 1 86 ? 15.441 -11.080 -9.754 1.00 54.62 86 THR A N 1
ATOM 671 C CA . THR A 1 86 ? 16.527 -11.995 -10.154 1.00 54.62 86 THR A CA 1
ATOM 672 C C . THR A 1 86 ? 17.244 -11.601 -11.451 1.00 54.62 86 THR A C 1
ATOM 674 O O . THR A 1 86 ? 18.434 -11.866 -11.588 1.00 54.62 86 THR A O 1
ATOM 677 N N . GLN A 1 87 ? 16.558 -10.939 -12.388 1.00 54.31 87 GLN A N 1
ATOM 678 C CA . GLN A 1 87 ? 17.151 -10.439 -13.640 1.00 54.31 87 GLN A CA 1
ATOM 679 C C . GLN A 1 87 ? 17.595 -8.969 -13.608 1.00 54.31 87 GLN A C 1
ATOM 681 O O . GLN A 1 87 ? 18.343 -8.539 -14.483 1.00 54.31 87 GLN A O 1
ATOM 686 N N . SER A 1 88 ? 17.171 -8.186 -12.614 1.00 57.66 88 SER A N 1
ATOM 687 C CA . SER A 1 88 ? 17.586 -6.793 -12.447 1.00 57.66 88 SER A CA 1
ATOM 688 C C . SER A 1 88 ? 18.387 -6.654 -11.155 1.00 57.66 88 SER A C 1
ATOM 690 O O . SER A 1 88 ? 17.822 -6.503 -10.073 1.00 57.66 88 SER A O 1
ATOM 692 N N . LEU A 1 89 ? 19.717 -6.633 -11.271 1.00 55.44 89 LEU A N 1
ATOM 693 C CA . LEU A 1 89 ? 20.617 -6.397 -10.130 1.00 55.44 89 LEU A CA 1
ATOM 694 C C . LEU A 1 89 ? 20.302 -5.089 -9.380 1.00 55.44 89 LEU A C 1
ATOM 696 O O . LEU A 1 89 ? 20.657 -4.943 -8.213 1.00 55.44 89 LEU A O 1
ATOM 700 N N . LEU A 1 90 ? 19.617 -4.145 -10.034 1.00 59.31 90 LEU A N 1
ATOM 701 C CA . LEU A 1 90 ? 19.154 -2.908 -9.423 1.00 59.31 90 LEU A CA 1
ATOM 702 C C . LEU A 1 90 ? 17.650 -2.948 -9.116 1.00 59.31 90 LEU A C 1
ATOM 704 O O . LEU A 1 90 ? 16.861 -3.344 -9.978 1.00 59.31 90 LEU A O 1
ATOM 708 N N . PRO A 1 91 ? 17.238 -2.452 -7.935 1.00 68.25 91 PRO A N 1
ATOM 709 C CA . PRO A 1 91 ? 15.847 -2.123 -7.658 1.00 68.25 91 PRO A CA 1
ATOM 710 C C . PRO A 1 91 ? 15.291 -1.134 -8.686 1.00 68.25 91 PRO A C 1
ATOM 712 O O . PRO A 1 91 ? 16.017 -0.295 -9.231 1.00 68.25 91 PRO A O 1
ATOM 715 N N . VAL A 1 92 ? 13.979 -1.198 -8.918 1.00 74.12 92 VAL A N 1
ATOM 716 C CA . VAL A 1 92 ? 13.278 -0.249 -9.801 1.00 74.12 92 VAL A CA 1
ATOM 717 C C . VAL A 1 92 ? 13.406 1.171 -9.240 1.00 74.12 92 VAL A C 1
ATOM 719 O O . VAL A 1 92 ? 13.611 2.135 -9.982 1.00 74.12 92 VAL A O 1
ATOM 722 N N . VAL A 1 93 ? 13.343 1.287 -7.911 1.00 75.19 93 VAL A N 1
ATOM 723 C CA . VAL A 1 93 ? 13.614 2.526 -7.186 1.00 75.19 93 VAL A CA 1
ATOM 724 C C . VAL A 1 93 ? 15.116 2.801 -7.147 1.00 75.19 93 VAL A C 1
ATOM 726 O O . VAL A 1 93 ? 15.888 2.044 -6.559 1.00 75.19 93 VAL A O 1
ATOM 729 N N . TYR A 1 94 ? 15.525 3.927 -7.729 1.00 75.06 94 TYR A N 1
ATOM 730 C CA . TYR A 1 94 ? 16.921 4.343 -7.778 1.00 75.06 94 TYR A CA 1
ATOM 731 C C . TYR A 1 94 ? 17.081 5.834 -7.422 1.00 75.06 94 TYR A C 1
ATOM 733 O O . TYR A 1 94 ? 16.364 6.657 -7.992 1.00 75.06 94 TYR A O 1
ATOM 741 N N . PRO A 1 95 ? 18.032 6.208 -6.542 1.00 82.75 95 PRO A N 1
ATOM 742 C CA . PRO A 1 95 ? 18.923 5.317 -5.797 1.00 82.75 95 PRO A CA 1
ATOM 743 C C . PRO A 1 95 ? 18.189 4.520 -4.701 1.00 82.75 95 PRO A C 1
ATOM 745 O O . PRO A 1 95 ? 17.288 5.029 -4.030 1.00 82.75 95 PRO A O 1
ATOM 748 N N . SER A 1 96 ? 18.580 3.255 -4.521 1.00 80.62 96 SER A N 1
ATOM 749 C CA . SER A 1 96 ? 17.841 2.281 -3.702 1.00 80.62 96 SER A CA 1
ATOM 750 C C . SER A 1 96 ? 17.801 2.638 -2.216 1.00 80.62 96 SER A C 1
ATOM 752 O O . SER A 1 96 ? 16.751 2.521 -1.595 1.00 80.62 96 SER A O 1
ATOM 754 N N . TRP A 1 97 ? 18.904 3.138 -1.653 1.00 86.88 97 TRP A N 1
ATOM 755 C CA . TRP A 1 97 ? 18.987 3.546 -0.245 1.00 86.88 97 TRP A CA 1
ATOM 756 C C . TRP A 1 97 ? 17.960 4.630 0.111 1.00 86.88 97 TRP A C 1
ATOM 758 O O . TRP A 1 97 ? 17.268 4.519 1.122 1.00 86.88 97 TRP A O 1
ATOM 768 N N . LEU A 1 98 ? 17.795 5.636 -0.755 1.00 89.06 98 LEU A N 1
ATOM 769 C CA . LEU A 1 98 ? 16.801 6.691 -0.569 1.00 89.06 98 LEU A CA 1
ATOM 770 C C . LEU A 1 98 ? 15.376 6.129 -0.664 1.00 89.06 98 LEU A C 1
ATOM 772 O O . LEU A 1 98 ? 14.514 6.478 0.143 1.00 89.06 98 LEU A O 1
ATOM 776 N N . GLY A 1 99 ? 15.149 5.212 -1.607 1.00 89.69 99 GLY A N 1
ATOM 777 C CA . GLY A 1 99 ? 13.895 4.473 -1.738 1.00 89.69 99 GLY A CA 1
ATOM 778 C C . GLY A 1 99 ? 13.523 3.694 -0.478 1.00 89.69 99 GLY A C 1
ATOM 779 O O . GLY A 1 99 ? 12.400 3.811 0.011 1.00 89.69 99 GLY A O 1
ATOM 780 N N . VAL A 1 100 ? 14.480 2.953 0.085 1.00 90.69 100 VAL A N 1
ATOM 781 C CA . VAL A 1 100 ? 14.304 2.189 1.329 1.00 90.69 100 VAL A CA 1
ATOM 782 C C . VAL A 1 100 ? 13.928 3.117 2.485 1.00 90.69 100 VAL A C 1
ATOM 784 O O . VAL A 1 100 ? 12.963 2.833 3.192 1.00 90.69 100 VAL A O 1
ATOM 787 N N . ILE A 1 101 ? 14.621 4.251 2.648 1.00 93.12 101 ILE A N 1
ATOM 788 C CA . ILE A 1 101 ? 14.303 5.240 3.693 1.00 93.12 101 ILE A CA 1
ATOM 789 C C . ILE A 1 101 ? 12.858 5.739 3.547 1.00 93.12 101 ILE A C 1
ATOM 791 O O . ILE A 1 101 ? 12.109 5.753 4.525 1.00 93.12 101 ILE A O 1
ATOM 795 N N . CYS A 1 102 ? 12.441 6.095 2.327 1.00 92.81 102 CYS A N 1
ATOM 796 C CA . CYS A 1 102 ? 11.077 6.551 2.051 1.00 92.81 102 CYS A CA 1
ATOM 797 C C . CYS A 1 102 ? 10.032 5.497 2.441 1.00 92.81 102 CYS A C 1
ATOM 799 O O . CYS A 1 102 ? 9.053 5.805 3.123 1.00 92.81 102 CYS A O 1
ATOM 801 N N . ILE A 1 103 ? 10.260 4.240 2.052 1.00 91.69 103 ILE A N 1
ATOM 802 C CA . ILE A 1 103 ? 9.351 3.128 2.349 1.00 91.69 103 ILE A CA 1
ATOM 803 C C . ILE A 1 103 ? 9.256 2.900 3.855 1.00 91.69 103 ILE A C 1
ATOM 805 O O . ILE A 1 103 ? 8.149 2.821 4.380 1.00 91.69 103 ILE A O 1
ATOM 809 N N . VAL A 1 104 ? 10.382 2.860 4.571 1.00 93.44 104 VAL A N 1
ATOM 810 C CA . VAL A 1 104 ? 10.389 2.676 6.031 1.00 93.44 104 VAL A CA 1
ATOM 811 C C . VAL A 1 104 ? 9.599 3.783 6.731 1.00 93.44 104 VAL A C 1
ATOM 813 O O . VAL A 1 104 ? 8.784 3.485 7.604 1.00 93.44 104 VAL A O 1
ATOM 816 N N . ILE A 1 105 ? 9.765 5.044 6.319 1.00 94.62 105 ILE A N 1
ATOM 817 C CA . ILE A 1 105 ? 8.993 6.174 6.860 1.00 94.62 105 ILE A CA 1
ATOM 818 C C . ILE A 1 105 ? 7.493 5.985 6.604 1.00 94.62 105 ILE A C 1
ATOM 820 O O . ILE A 1 105 ? 6.678 6.177 7.512 1.00 94.62 105 ILE A O 1
ATOM 824 N N . ILE A 1 106 ? 7.121 5.598 5.380 1.00 94.00 106 ILE A N 1
ATOM 825 C CA . ILE A 1 106 ? 5.724 5.362 5.012 1.00 94.00 106 ILE A CA 1
ATOM 826 C C . ILE A 1 106 ? 5.124 4.243 5.870 1.00 94.00 106 ILE A C 1
ATOM 828 O O . ILE A 1 106 ? 4.066 4.441 6.470 1.00 94.00 106 ILE A O 1
ATOM 832 N N . LEU A 1 107 ? 5.813 3.105 5.971 1.00 92.38 107 LEU A N 1
ATOM 833 C CA . LEU A 1 107 ? 5.383 1.952 6.760 1.00 92.38 107 LEU A CA 1
ATOM 834 C C . LEU A 1 107 ? 5.218 2.318 8.234 1.00 92.38 107 LEU A C 1
ATOM 836 O O . LEU A 1 107 ? 4.145 2.111 8.801 1.00 92.38 107 LEU A O 1
ATOM 840 N N . ALA A 1 108 ? 6.246 2.916 8.841 1.00 91.44 108 ALA A N 1
ATOM 841 C CA . ALA A 1 108 ? 6.221 3.320 10.242 1.00 91.44 108 ALA A CA 1
ATOM 842 C C . ALA A 1 108 ? 5.010 4.214 10.534 1.00 91.44 108 ALA A C 1
ATOM 844 O O . ALA A 1 108 ? 4.268 3.977 11.489 1.00 91.44 108 ALA A O 1
ATOM 845 N N . ARG A 1 109 ? 4.744 5.196 9.666 1.00 90.44 109 ARG A N 1
ATOM 846 C CA . ARG A 1 109 ? 3.581 6.074 9.803 1.00 90.44 109 ARG A CA 1
ATOM 847 C C . ARG A 1 109 ? 2.268 5.303 9.662 1.00 90.44 109 ARG A C 1
ATOM 849 O O . ARG A 1 109 ? 1.351 5.551 10.451 1.00 90.44 109 ARG A O 1
ATOM 856 N N . GLU A 1 110 ? 2.140 4.410 8.678 1.00 88.25 110 GLU A N 1
ATOM 857 C CA . GLU A 1 110 ? 0.923 3.610 8.485 1.00 88.25 110 GLU A CA 1
ATOM 858 C C . GLU A 1 110 ? 0.597 2.760 9.714 1.00 88.25 110 GLU A C 1
ATOM 860 O O . GLU A 1 110 ? -0.567 2.728 10.124 1.00 88.25 110 GLU A O 1
ATOM 865 N N . PHE A 1 111 ? 1.604 2.145 10.339 1.00 87.94 111 PHE A N 1
ATOM 866 C CA . PHE A 1 111 ? 1.426 1.382 11.573 1.00 87.94 111 PHE A CA 1
ATOM 867 C C . PHE A 1 111 ? 1.076 2.277 12.761 1.00 87.94 111 PHE A C 1
ATOM 869 O O . PHE A 1 111 ? 0.073 2.015 13.423 1.00 87.94 111 PHE A O 1
ATOM 876 N N . ILE A 1 112 ? 1.827 3.360 13.002 1.00 87.62 112 ILE A N 1
ATOM 877 C CA . ILE A 1 112 ? 1.606 4.258 14.150 1.00 87.62 112 ILE A CA 1
ATOM 878 C C . ILE A 1 112 ? 0.189 4.836 14.123 1.00 87.62 112 ILE A C 1
ATOM 880 O O . ILE A 1 112 ? -0.549 4.725 15.098 1.00 87.62 112 ILE A O 1
ATOM 884 N N . VAL A 1 113 ? -0.234 5.421 12.999 1.00 85.75 113 VAL A N 1
ATOM 885 C CA . VAL A 1 113 ? -1.563 6.048 12.906 1.00 85.75 113 VAL A CA 1
ATOM 886 C C . VAL A 1 113 ? -2.683 5.010 13.022 1.00 85.75 113 VAL A C 1
ATOM 888 O O . VAL A 1 113 ? -3.717 5.294 13.632 1.00 85.75 113 VAL A O 1
ATOM 891 N N . SER A 1 114 ? -2.486 3.806 12.477 1.00 83.94 114 SER A N 1
ATOM 892 C CA . SER A 1 114 ? -3.472 2.723 12.575 1.00 83.94 114 SER A CA 1
ATOM 893 C C . SER A 1 114 ? -3.583 2.180 14.000 1.00 83.94 114 SER A C 1
ATOM 895 O O . SER A 1 114 ? -4.696 2.032 14.498 1.00 83.94 114 SER A O 1
ATOM 897 N N . ALA A 1 115 ? -2.458 1.954 14.682 1.00 83.50 115 ALA A N 1
ATOM 898 C CA . ALA A 1 115 ? -2.424 1.504 16.072 1.00 83.50 115 ALA A CA 1
ATOM 899 C C . ALA A 1 115 ? -3.081 2.530 17.003 1.00 83.50 115 ALA A C 1
ATOM 901 O O . ALA A 1 115 ? -3.961 2.190 17.789 1.00 83.50 115 ALA A O 1
ATOM 902 N N . LEU A 1 116 ? -2.740 3.812 16.845 1.00 81.56 116 LEU A N 1
ATOM 903 C CA . LEU A 1 116 ? -3.351 4.899 17.610 1.00 81.56 116 LEU A CA 1
ATOM 904 C C . LEU A 1 116 ? -4.866 4.973 17.408 1.00 81.56 116 LEU A C 1
ATOM 906 O O . LEU A 1 116 ? -5.610 5.209 18.360 1.00 81.56 116 LEU A O 1
ATOM 910 N N . ARG A 1 117 ? -5.339 4.737 16.179 1.00 81.12 117 ARG A N 1
ATOM 911 C CA . ARG A 1 117 ? -6.775 4.682 15.894 1.00 81.12 117 ARG A CA 1
ATOM 912 C C . ARG A 1 117 ? -7.457 3.512 16.599 1.00 81.12 117 ARG A C 1
ATOM 914 O O . ARG A 1 117 ? -8.556 3.691 17.112 1.00 81.12 117 ARG A O 1
ATOM 921 N N . GLN A 1 118 ? -6.813 2.349 16.641 1.00 78.06 118 GLN A N 1
ATOM 922 C CA . GLN A 1 118 ? -7.341 1.171 17.332 1.00 78.06 118 GLN A CA 1
ATOM 923 C C . GLN A 1 118 ? -7.414 1.387 18.850 1.00 78.06 118 GLN A C 1
ATOM 925 O O . GLN A 1 118 ? -8.450 1.115 19.449 1.00 78.06 118 GLN A O 1
ATOM 930 N N . VAL A 1 119 ? -6.364 1.951 19.458 1.00 80.00 119 VAL A N 1
ATOM 931 C CA . VAL A 1 119 ? -6.332 2.252 20.902 1.00 80.00 119 VAL A CA 1
ATOM 932 C C . VAL A 1 119 ? -7.426 3.249 21.289 1.00 80.00 119 VAL A C 1
ATOM 934 O O . VAL A 1 119 ? -8.143 3.042 22.264 1.00 80.00 119 VAL A O 1
ATOM 937 N N . ALA A 1 120 ? -7.601 4.317 20.512 1.00 77.00 120 ALA A N 1
ATOM 938 C CA . ALA A 1 120 ? -8.648 5.301 20.772 1.00 77.00 120 ALA A CA 1
ATOM 939 C C . ALA A 1 120 ? -10.060 4.722 20.604 1.00 77.00 120 ALA A C 1
ATOM 941 O O . ALA A 1 120 ? -10.936 5.016 21.419 1.00 77.00 120 ALA A O 1
ATOM 942 N N . ALA A 1 121 ? -10.263 3.865 19.595 1.00 75.50 121 ALA A N 1
ATOM 943 C CA . ALA A 1 121 ? -11.529 3.168 19.390 1.00 75.50 121 ALA A CA 1
ATOM 944 C C . ALA A 1 121 ? -11.861 2.232 20.564 1.00 75.50 121 ALA A C 1
ATOM 946 O O . ALA A 1 121 ? -13.014 2.183 20.986 1.00 75.50 121 ALA A O 1
ATOM 947 N N . ALA A 1 122 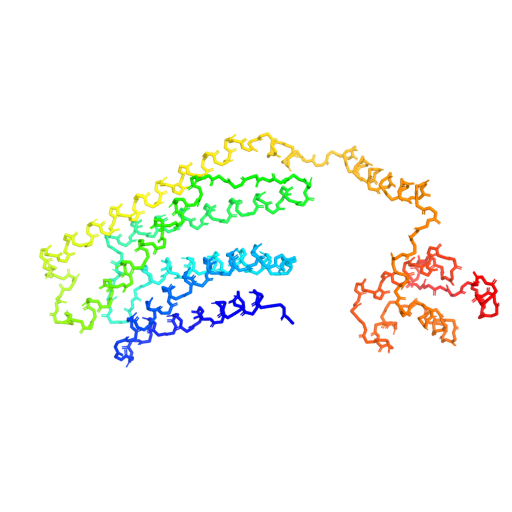? -10.861 1.554 21.142 1.00 72.06 122 ALA A N 1
ATOM 948 C CA . ALA A 1 122 ? -11.037 0.732 22.342 1.00 72.06 122 ALA A CA 1
ATOM 949 C C . ALA A 1 122 ? -11.437 1.561 23.579 1.00 72.06 122 ALA A C 1
ATOM 951 O O . ALA A 1 122 ? -12.189 1.078 24.420 1.00 72.06 122 ALA A O 1
ATOM 952 N N . LYS A 1 123 ? -10.992 2.823 23.660 1.00 71.50 123 LYS A N 1
ATOM 953 C CA . LYS A 1 123 ? -11.368 3.787 24.712 1.00 71.50 123 LYS A CA 1
ATOM 954 C C . LYS A 1 123 ? -12.680 4.543 24.422 1.00 71.50 123 LYS A C 1
ATOM 956 O O . LYS A 1 123 ? -12.999 5.499 25.118 1.00 71.50 123 LYS A O 1
ATOM 961 N N . GLY A 1 124 ? -13.431 4.162 23.383 1.00 67.69 124 GLY A N 1
ATOM 962 C CA . GLY A 1 124 ? -14.703 4.803 23.012 1.00 67.69 124 GLY A CA 1
ATOM 963 C C . GLY A 1 124 ? -14.562 6.160 22.309 1.00 67.69 124 GLY A C 1
ATOM 964 O O . GLY A 1 124 ? -15.560 6.793 21.974 1.00 67.69 124 GLY A O 1
ATOM 965 N N . THR A 1 125 ? -13.334 6.604 22.031 1.00 71.94 125 THR A N 1
ATOM 966 C CA . THR A 1 125 ? -13.064 7.856 21.310 1.00 71.94 125 THR A CA 1
ATOM 967 C C . THR A 1 125 ? -12.897 7.590 19.815 1.00 71.94 125 THR A C 1
ATOM 969 O O . THR A 1 125 ? -11.961 6.920 19.375 1.00 71.94 125 THR A O 1
ATOM 972 N N . VAL A 1 126 ? -13.806 8.121 18.994 1.00 68.69 126 VAL A N 1
ATOM 973 C CA . VAL A 1 126 ? -13.736 7.959 17.535 1.00 68.69 126 VAL A CA 1
ATOM 974 C C . VAL A 1 126 ? -12.888 9.077 16.934 1.00 68.69 126 VAL A C 1
ATOM 976 O O . VAL A 1 126 ? -13.319 10.222 16.820 1.00 68.69 126 VAL A O 1
ATOM 979 N N . LEU A 1 127 ? -11.671 8.736 16.509 1.00 70.88 127 LEU A N 1
ATOM 980 C CA . LEU A 1 127 ? -10.797 9.655 15.781 1.00 70.88 127 LEU A CA 1
ATOM 981 C C . LEU A 1 127 ? -11.301 9.842 14.346 1.00 70.88 127 LEU A C 1
ATOM 983 O O . LEU A 1 127 ? -11.249 8.919 13.527 1.00 70.88 127 LEU A O 1
ATOM 987 N N . ALA A 1 128 ? -11.766 11.051 14.034 1.00 65.25 128 ALA A N 1
ATOM 988 C CA . ALA A 1 128 ? -12.249 11.394 12.703 1.00 65.25 128 ALA A CA 1
ATOM 989 C C . ALA A 1 128 ? -11.140 11.276 11.639 1.00 65.25 128 ALA A C 1
ATOM 991 O O . ALA A 1 128 ? -9.971 11.601 11.866 1.00 65.25 128 ALA A O 1
ATOM 992 N N . ALA A 1 129 ? -11.519 10.815 10.444 1.00 63.53 129 ALA A N 1
ATOM 993 C CA . ALA A 1 129 ? -10.604 10.697 9.316 1.00 63.53 129 ALA A CA 1
ATOM 994 C C . ALA A 1 129 ? -10.203 12.083 8.787 1.00 63.53 129 ALA A C 1
ATOM 996 O O . ALA A 1 129 ? -11.057 12.897 8.438 1.00 63.53 129 ALA A O 1
ATOM 997 N N . ASP A 1 130 ? -8.898 12.330 8.680 1.00 73.00 130 ASP A N 1
ATOM 998 C CA . ASP A 1 130 ? -8.375 13.585 8.145 1.00 73.00 130 ASP A CA 1
ATOM 999 C C . ASP A 1 130 ? -8.284 13.566 6.608 1.00 73.00 130 ASP A C 1
ATOM 1001 O O . ASP A 1 130 ? -7.912 12.550 6.008 1.00 73.00 130 ASP A O 1
ATOM 1005 N N . LYS A 1 131 ? -8.599 14.699 5.957 1.00 76.62 131 LYS A N 1
ATOM 1006 C CA . LYS A 1 131 ? -8.558 14.833 4.486 1.00 76.62 131 LYS A CA 1
ATOM 1007 C C . LYS A 1 131 ? -7.147 14.590 3.933 1.00 76.62 131 LYS A C 1
ATOM 1009 O O . LYS A 1 131 ? -7.017 13.956 2.885 1.00 76.62 131 LYS A O 1
ATOM 1014 N N . GLY A 1 132 ? -6.100 14.994 4.663 1.00 75.94 132 GLY A N 1
ATOM 1015 C CA . GLY A 1 132 ? -4.707 14.749 4.274 1.00 75.94 132 GLY A CA 1
ATOM 1016 C C . GLY A 1 132 ? -4.363 13.259 4.193 1.00 75.94 132 GLY A C 1
ATOM 1017 O O . GLY A 1 132 ? -3.569 12.848 3.349 1.00 75.94 132 GLY A O 1
ATOM 1018 N N . GLY A 1 133 ? -5.034 12.428 4.999 1.00 77.12 133 GLY A N 1
ATOM 1019 C CA . GLY A 1 133 ? -4.870 10.976 4.984 1.00 77.12 133 GLY A CA 1
ATOM 1020 C C . GLY A 1 133 ? -5.372 10.304 3.703 1.00 77.12 133 GLY A C 1
ATOM 1021 O O . GLY A 1 133 ? -4.841 9.261 3.329 1.00 77.12 133 GLY A O 1
ATOM 1022 N N . LYS A 1 134 ? -6.358 10.896 3.017 1.00 82.00 134 LYS A N 1
ATOM 1023 C CA . LYS A 1 134 ? -6.854 10.388 1.727 1.00 82.00 134 LYS A CA 1
ATOM 1024 C C . LYS A 1 134 ? -5.916 10.764 0.588 1.00 82.00 134 LYS A C 1
ATOM 1026 O O . LYS A 1 134 ? -5.517 9.897 -0.177 1.00 82.00 134 LYS A O 1
ATOM 1031 N N . ILE A 1 135 ? -5.508 12.035 0.536 1.00 86.56 135 ILE A N 1
ATOM 1032 C CA . ILE A 1 135 ? -4.617 12.551 -0.513 1.00 86.56 135 ILE A CA 1
ATOM 1033 C C . ILE A 1 135 ? -3.299 11.773 -0.518 1.00 86.56 135 ILE A C 1
ATOM 1035 O O . ILE A 1 135 ? -2.878 11.286 -1.564 1.00 86.56 135 ILE A O 1
ATOM 1039 N N . LYS A 1 136 ? -2.680 11.579 0.655 1.00 89.88 136 LYS A N 1
ATOM 1040 C CA . LYS A 1 136 ? -1.425 10.822 0.748 1.00 89.88 136 LYS A CA 1
ATOM 1041 C C . LYS A 1 136 ? -1.576 9.372 0.275 1.00 89.88 136 LYS A C 1
ATOM 1043 O O . LYS A 1 136 ? -0.683 8.877 -0.398 1.00 89.88 136 LYS A O 1
ATOM 1048 N N . ALA A 1 137 ? -2.702 8.713 0.568 1.00 87.94 137 ALA A N 1
ATOM 1049 C CA . ALA A 1 137 ? -2.955 7.346 0.110 1.00 87.94 137 ALA A CA 1
ATOM 1050 C C . ALA A 1 137 ? -3.104 7.279 -1.419 1.00 87.94 137 ALA A C 1
ATOM 1052 O O . ALA A 1 137 ? -2.471 6.448 -2.059 1.00 87.94 137 ALA A O 1
ATOM 1053 N N . THR A 1 138 ? -3.864 8.199 -2.024 1.00 89.56 138 THR A N 1
ATOM 1054 C CA . THR A 1 138 ? -4.005 8.274 -3.487 1.00 89.56 138 THR A CA 1
ATOM 1055 C C . THR A 1 138 ? -2.657 8.484 -4.175 1.00 89.56 138 THR A C 1
ATOM 1057 O O . THR A 1 138 ? -2.338 7.774 -5.125 1.00 89.56 138 THR A O 1
ATOM 1060 N N . VAL A 1 139 ? -1.836 9.411 -3.670 1.00 91.88 139 VAL A N 1
ATOM 1061 C CA . VAL A 1 139 ? -0.501 9.670 -4.228 1.00 91.88 139 VAL A CA 1
ATOM 1062 C C . VAL A 1 139 ? 0.404 8.440 -4.095 1.00 91.88 139 VAL A C 1
ATOM 1064 O O . VAL A 1 139 ? 1.109 8.111 -5.043 1.00 91.88 139 VAL A O 1
ATOM 1067 N N . GLN A 1 140 ? 0.351 7.721 -2.969 1.00 93.00 140 GLN A N 1
ATOM 1068 C CA . GLN A 1 140 ? 1.106 6.477 -2.778 1.00 93.00 140 GLN A CA 1
ATOM 1069 C C . GLN A 1 140 ? 0.693 5.382 -3.770 1.00 93.00 140 GLN A C 1
ATOM 1071 O O . GLN A 1 140 ? 1.562 4.786 -4.404 1.00 93.00 140 GLN A O 1
ATOM 1076 N N . TYR A 1 141 ? -0.609 5.140 -3.946 1.00 93.25 141 TYR A N 1
ATOM 1077 C CA . TYR A 1 141 ? -1.104 4.140 -4.897 1.00 93.25 141 TYR A CA 1
ATOM 1078 C C . TYR A 1 141 ? -0.690 4.460 -6.339 1.00 93.25 141 TYR A C 1
ATOM 1080 O O . TYR A 1 141 ? -0.245 3.568 -7.065 1.00 93.25 141 TYR A O 1
ATOM 1088 N N . ILE A 1 142 ? -0.770 5.733 -6.740 1.00 93.62 142 ILE A N 1
ATOM 1089 C CA . ILE A 1 142 ? -0.314 6.185 -8.062 1.00 93.62 142 ILE A CA 1
ATOM 1090 C C . ILE A 1 142 ? 1.197 5.982 -8.203 1.00 93.62 142 ILE A C 1
ATOM 1092 O O . ILE A 1 142 ? 1.638 5.409 -9.195 1.00 93.62 142 ILE A O 1
ATOM 1096 N N . ALA A 1 143 ? 1.984 6.399 -7.207 1.00 93.88 143 ALA A N 1
ATOM 1097 C CA . ALA A 1 143 ? 3.437 6.254 -7.223 1.00 93.88 143 ALA A CA 1
ATOM 1098 C C . ALA A 1 143 ? 3.847 4.789 -7.424 1.00 93.88 143 ALA A C 1
ATOM 1100 O O . ALA A 1 143 ? 4.581 4.479 -8.360 1.00 93.88 143 ALA A O 1
ATOM 1101 N N . VAL A 1 144 ? 3.320 3.885 -6.593 1.00 94.44 144 VAL A N 1
ATOM 1102 C CA . VAL A 1 144 ? 3.596 2.444 -6.674 1.00 94.44 144 VAL A CA 1
ATOM 1103 C C . VAL A 1 144 ? 3.206 1.886 -8.041 1.00 94.44 144 VAL A C 1
ATOM 1105 O O . VAL A 1 144 ? 4.008 1.192 -8.661 1.00 94.44 144 VAL A O 1
ATOM 1108 N N . THR A 1 145 ? 2.021 2.235 -8.547 1.00 95.00 145 THR A N 1
ATOM 1109 C CA . THR A 1 145 ? 1.557 1.772 -9.863 1.00 95.00 145 THR A CA 1
ATOM 1110 C C . THR A 1 145 ? 2.513 2.202 -10.976 1.00 95.00 145 THR A C 1
ATOM 1112 O O . THR A 1 145 ? 2.896 1.380 -11.804 1.00 95.00 145 THR A O 1
ATOM 1115 N N . LEU A 1 146 ? 2.953 3.465 -10.981 1.00 94.81 146 LEU A N 1
ATOM 1116 C CA . LEU A 1 146 ? 3.893 3.973 -11.983 1.00 94.81 146 LEU A CA 1
ATOM 1117 C C . LEU A 1 146 ? 5.248 3.258 -11.921 1.00 94.81 146 LEU A C 1
ATOM 1119 O O . LEU A 1 146 ? 5.806 2.926 -12.966 1.00 94.81 146 LEU A O 1
ATOM 1123 N N . TYR A 1 147 ? 5.755 2.968 -10.720 1.00 93.94 147 TYR A N 1
ATOM 1124 C CA . TYR A 1 147 ? 6.966 2.162 -10.554 1.00 93.94 147 TYR A CA 1
ATOM 1125 C C . TYR A 1 147 ? 6.791 0.742 -11.098 1.00 9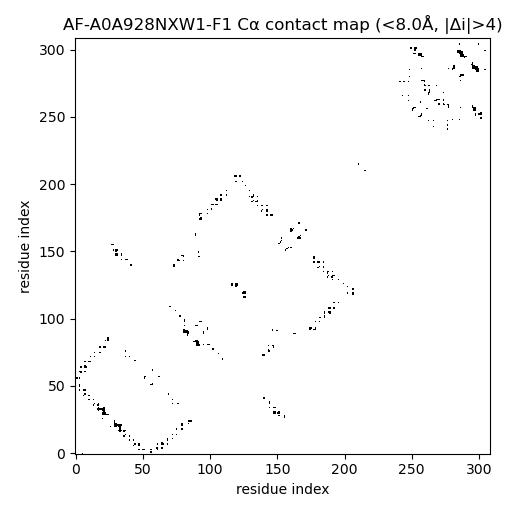3.94 147 TYR A C 1
ATOM 1127 O O . TYR A 1 147 ? 7.665 0.256 -11.813 1.00 93.94 147 TYR A O 1
ATOM 1135 N N . MET A 1 148 ? 5.668 0.084 -10.805 1.00 92.88 148 MET A N 1
ATOM 1136 C CA . MET A 1 148 ? 5.395 -1.270 -11.296 1.00 92.88 148 MET A CA 1
ATOM 1137 C C . MET A 1 148 ? 5.273 -1.314 -12.829 1.00 92.88 148 MET A C 1
ATOM 1139 O O . MET A 1 148 ? 5.857 -2.189 -13.470 1.00 92.88 148 MET A O 1
ATOM 1143 N N . VAL A 1 149 ? 4.605 -0.325 -13.437 1.00 93.38 149 VAL A N 1
ATOM 1144 C CA . VAL A 1 149 ? 4.550 -0.172 -14.902 1.00 93.38 149 VAL A CA 1
ATOM 1145 C C . VAL A 1 149 ? 5.944 0.066 -15.478 1.00 93.38 149 VAL A C 1
ATOM 1147 O O . VAL A 1 149 ? 6.315 -0.550 -16.475 1.00 93.38 149 VAL A O 1
ATOM 1150 N N . PHE A 1 150 ? 6.748 0.925 -14.852 1.00 91.50 150 PHE A N 1
ATOM 1151 C CA . PHE A 1 150 ? 8.110 1.176 -15.312 1.00 91.50 150 PHE A CA 1
ATOM 1152 C C . PHE A 1 150 ? 8.975 -0.090 -15.252 1.00 91.50 150 PHE A C 1
ATOM 1154 O O . PHE A 1 150 ? 9.714 -0.368 -16.193 1.00 91.50 150 PHE A O 1
ATOM 1161 N N . ALA A 1 151 ? 8.819 -0.913 -14.213 1.00 89.50 151 ALA A N 1
ATOM 1162 C CA . ALA A 1 151 ? 9.506 -2.197 -14.095 1.00 89.50 151 ALA A CA 1
ATOM 1163 C C . ALA A 1 151 ? 9.162 -3.166 -15.240 1.00 89.50 151 ALA A C 1
ATOM 1165 O O . ALA A 1 151 ? 10.035 -3.897 -15.711 1.00 89.50 151 ALA A O 1
ATOM 1166 N N . PHE A 1 152 ? 7.905 -3.162 -15.692 1.00 89.94 152 PHE A N 1
ATOM 1167 C CA . PHE A 1 152 ? 7.467 -3.892 -16.882 1.00 89.94 152 PHE A CA 1
ATOM 1168 C C . PHE A 1 152 ? 8.118 -3.339 -18.158 1.00 89.94 152 PHE A C 1
ATOM 1170 O O . PHE A 1 152 ? 8.693 -4.098 -18.932 1.00 89.94 152 PHE A O 1
ATOM 1177 N N . VAL A 1 153 ? 8.104 -2.016 -18.354 1.00 89.12 153 VAL A N 1
ATOM 1178 C CA . VAL A 1 153 ? 8.724 -1.372 -19.527 1.00 89.12 153 VAL A CA 1
ATOM 1179 C C . VAL A 1 153 ? 10.213 -1.720 -19.629 1.00 89.12 153 VAL A C 1
ATOM 1181 O O . VAL A 1 153 ? 10.701 -2.025 -20.717 1.00 89.12 153 VAL A O 1
ATOM 1184 N N . GLN A 1 154 ? 10.931 -1.722 -18.503 1.00 85.88 154 GLN A N 1
ATOM 1185 C CA . GLN A 1 154 ? 12.352 -2.070 -18.472 1.00 85.88 154 GLN A CA 1
ATOM 1186 C C . GLN A 1 154 ? 12.618 -3.534 -18.838 1.00 85.88 154 GLN A C 1
ATOM 1188 O O . GLN A 1 154 ? 13.574 -3.822 -19.551 1.00 85.88 154 GLN A O 1
ATOM 1193 N N . LYS A 1 155 ? 11.783 -4.458 -18.350 1.00 84.44 155 LYS A N 1
ATOM 1194 C CA . LYS A 1 155 ? 11.988 -5.893 -18.557 1.00 84.44 155 LYS A CA 1
ATOM 1195 C C . LYS A 1 155 ? 11.499 -6.367 -19.923 1.00 84.44 155 LYS A C 1
ATOM 1197 O O . LYS A 1 155 ? 12.233 -7.050 -20.624 1.00 84.44 155 LYS A O 1
ATOM 1202 N N . ASP A 1 156 ? 10.257 -6.056 -20.271 1.00 85.62 156 ASP A N 1
ATOM 1203 C CA . ASP A 1 156 ? 9.551 -6.709 -21.374 1.00 85.62 156 ASP A CA 1
ATOM 1204 C C . ASP A 1 156 ? 9.564 -5.867 -22.663 1.00 85.62 156 ASP A C 1
ATOM 1206 O O . ASP A 1 156 ? 9.558 -6.430 -23.755 1.00 85.62 156 ASP A O 1
ATOM 1210 N N . ILE A 1 157 ? 9.624 -4.529 -22.566 1.00 86.50 157 ILE A N 1
ATOM 1211 C CA . ILE A 1 157 ? 9.652 -3.643 -23.749 1.00 86.50 157 ILE A CA 1
ATOM 1212 C C . ILE A 1 157 ? 11.087 -3.314 -24.178 1.00 86.50 157 ILE A C 1
ATOM 1214 O O . ILE A 1 157 ? 11.399 -3.356 -25.368 1.00 86.50 157 ILE A O 1
ATOM 1218 N N . PHE A 1 158 ? 11.978 -3.018 -23.226 1.00 85.81 158 PHE A N 1
ATOM 1219 C CA . PHE A 1 158 ? 13.369 -2.633 -23.503 1.00 85.81 158 PHE A CA 1
ATOM 1220 C C . PHE A 1 158 ? 14.420 -3.557 -22.844 1.00 85.81 158 PHE A C 1
ATOM 1222 O O . PHE A 1 158 ? 15.358 -3.060 -22.218 1.00 85.81 158 PHE A O 1
ATOM 1229 N N . PRO A 1 159 ? 14.362 -4.891 -23.045 1.00 83.06 159 PRO A N 1
ATOM 1230 C CA . PRO A 1 159 ? 15.234 -5.855 -22.356 1.00 83.06 159 PRO A CA 1
ATOM 1231 C C . PRO A 1 159 ? 16.736 -5.691 -22.639 1.00 83.06 159 PRO A C 1
ATOM 1233 O O . PRO A 1 159 ? 17.564 -6.176 -21.877 1.00 83.06 159 PRO A O 1
ATOM 1236 N N . LYS A 1 160 ? 17.107 -5.051 -23.757 1.00 82.81 160 LYS A N 1
ATOM 1237 C CA . LYS A 1 160 ? 18.507 -4.907 -24.202 1.00 82.81 160 LYS A CA 1
ATOM 1238 C C . LYS A 1 160 ? 19.214 -3.668 -23.640 1.00 82.81 160 LYS A C 1
ATOM 1240 O O . LYS A 1 160 ? 20.382 -3.449 -23.948 1.00 82.81 160 LYS A O 1
ATOM 1245 N N . VAL A 1 161 ? 18.510 -2.827 -22.886 1.00 81.25 161 VAL A N 1
ATOM 1246 C CA . VAL A 1 161 ? 19.086 -1.613 -22.302 1.00 81.25 161 VAL A CA 1
ATOM 1247 C C . VAL A 1 161 ? 19.898 -1.978 -21.060 1.00 81.25 161 VAL A C 1
ATOM 1249 O O . VAL A 1 161 ? 19.385 -2.622 -20.149 1.00 81.25 161 VAL A O 1
ATOM 1252 N N . ASP A 1 162 ? 21.156 -1.534 -20.995 1.00 78.38 162 ASP A N 1
ATOM 1253 C CA . ASP A 1 162 ? 21.948 -1.635 -19.769 1.00 78.38 162 ASP A CA 1
ATOM 1254 C C . ASP A 1 162 ? 21.502 -0.552 -18.776 1.00 78.38 162 ASP A C 1
ATOM 1256 O O . ASP A 1 162 ? 21.721 0.645 -18.958 1.00 78.38 162 ASP A O 1
ATOM 1260 N N . TYR A 1 163 ? 20.846 -0.984 -17.705 1.00 77.62 163 TYR A N 1
ATOM 1261 C CA . TYR A 1 163 ? 20.317 -0.113 -16.658 1.00 77.62 163 TYR A CA 1
ATOM 1262 C C . TYR A 1 163 ? 21.306 0.178 -15.522 1.00 77.62 163 TYR A C 1
ATOM 1264 O O . TYR A 1 163 ? 20.912 0.845 -14.552 1.00 77.62 163 TYR A O 1
ATOM 1272 N N . VAL A 1 164 ? 22.540 -0.325 -15.632 1.00 75.31 164 VAL A N 1
ATOM 1273 C CA . VAL A 1 164 ? 23.607 -0.238 -14.628 1.00 75.31 164 VAL A CA 1
ATOM 1274 C C . VAL A 1 164 ? 24.771 0.595 -15.155 1.00 75.31 164 VAL A C 1
ATOM 1276 O O . VAL A 1 164 ? 25.092 1.623 -14.563 1.00 75.31 164 VAL A O 1
ATOM 1279 N N . SER A 1 165 ? 25.383 0.178 -16.264 1.00 79.69 165 SER A N 1
ATOM 1280 C CA . SER A 1 165 ? 26.660 0.746 -16.721 1.00 79.69 165 SER A CA 1
ATOM 1281 C C . SER A 1 165 ? 26.471 1.889 -17.716 1.00 79.69 165 SER A C 1
ATOM 1283 O O . SER A 1 165 ? 27.255 2.833 -17.723 1.00 79.69 165 SER A O 1
ATOM 1285 N N . ASN A 1 166 ? 25.424 1.828 -18.546 1.00 83.50 166 ASN A N 1
ATOM 1286 C CA . ASN A 1 166 ? 25.151 2.828 -19.579 1.00 83.50 166 ASN A CA 1
ATOM 1287 C C . ASN A 1 166 ? 23.658 3.168 -19.659 1.00 83.50 166 ASN A C 1
ATOM 1289 O O . ASN A 1 166 ? 22.965 2.839 -20.623 1.00 83.50 166 ASN A O 1
ATOM 1293 N N . VAL A 1 167 ? 23.167 3.820 -18.603 1.00 84.12 167 VAL A N 1
ATOM 1294 C CA . VAL A 1 167 ? 21.756 4.188 -18.467 1.00 84.12 167 VAL A CA 1
ATOM 1295 C C . VAL A 1 167 ? 21.386 5.246 -19.514 1.00 84.12 167 VAL A C 1
ATOM 1297 O O . VAL A 1 167 ? 21.909 6.361 -19.454 1.00 84.12 167 VAL A O 1
ATOM 1300 N N . PRO A 1 168 ? 20.436 4.972 -20.428 1.00 89.06 168 PRO A N 1
ATOM 1301 C CA . PRO A 1 168 ? 19.975 5.977 -21.375 1.00 89.06 168 PRO A CA 1
ATOM 1302 C C . PRO A 1 168 ? 19.379 7.192 -20.659 1.00 89.06 168 PRO A C 1
ATOM 1304 O O . PRO A 1 168 ? 18.677 7.056 -19.653 1.00 89.06 168 PRO A O 1
ATOM 1307 N N . GLN A 1 169 ? 19.577 8.384 -21.222 1.00 89.81 169 GLN A N 1
ATOM 1308 C CA . GLN A 1 169 ? 19.124 9.638 -20.611 1.00 89.81 169 GLN A CA 1
ATOM 1309 C C . GLN A 1 169 ? 17.618 9.639 -20.297 1.00 89.81 169 GLN A C 1
ATOM 1311 O O . GLN A 1 169 ? 17.209 10.094 -19.230 1.00 89.81 169 GLN A O 1
ATOM 1316 N N . TRP A 1 170 ? 16.787 9.075 -21.178 1.00 89.12 170 TRP A N 1
ATOM 1317 C CA . TRP A 1 170 ? 15.343 8.983 -20.951 1.00 89.12 170 TRP A CA 1
ATOM 1318 C C . TRP A 1 170 ? 14.996 8.127 -19.721 1.00 89.12 170 TRP A C 1
ATOM 1320 O O . TRP A 1 170 ? 14.114 8.495 -18.950 1.00 89.12 170 TRP A O 1
ATOM 1330 N N . VAL A 1 171 ? 15.726 7.031 -19.477 1.00 88.88 171 VAL A N 1
ATOM 1331 C CA . VAL A 1 171 ? 15.548 6.173 -18.293 1.00 88.88 171 VAL A CA 1
ATOM 1332 C C . VAL A 1 171 ? 15.922 6.940 -17.032 1.00 88.88 171 VAL A C 1
ATOM 1334 O O . VAL A 1 171 ? 15.207 6.866 -16.033 1.00 88.88 171 VAL A O 1
ATOM 1337 N N . ALA A 1 172 ? 17.034 7.679 -17.069 1.00 88.50 172 ALA A N 1
ATOM 1338 C CA . ALA A 1 172 ? 17.488 8.488 -15.943 1.00 88.50 172 ALA A CA 1
ATOM 1339 C C . ALA A 1 172 ? 16.456 9.567 -15.576 1.00 88.50 172 ALA A C 1
ATOM 1341 O O . ALA A 1 172 ? 16.135 9.725 -14.398 1.00 88.50 172 ALA A O 1
ATOM 1342 N N . ILE A 1 173 ? 15.873 10.239 -16.577 1.00 91.62 173 ILE A N 1
ATOM 1343 C CA . ILE A 1 173 ? 14.800 11.223 -16.379 1.00 91.62 173 ILE A CA 1
ATOM 1344 C C . ILE A 1 173 ? 13.569 10.562 -15.751 1.00 91.62 173 ILE A C 1
ATOM 1346 O O . ILE A 1 173 ? 13.046 11.069 -14.761 1.00 91.62 173 ILE A O 1
ATOM 1350 N N . VAL A 1 174 ? 13.122 9.412 -16.269 1.00 91.88 174 VAL A N 1
ATOM 1351 C CA . VAL A 1 174 ? 11.956 8.707 -15.711 1.00 91.88 174 VAL A CA 1
ATOM 1352 C C . VAL A 1 174 ? 12.214 8.274 -14.266 1.00 91.88 174 VAL A C 1
ATOM 1354 O O . VAL A 1 174 ? 11.381 8.537 -13.401 1.00 91.88 174 VAL A O 1
ATOM 1357 N N . ARG A 1 175 ? 13.382 7.688 -13.966 1.00 89.81 175 ARG A N 1
ATOM 1358 C CA . ARG A 1 175 ? 13.783 7.331 -12.592 1.00 89.81 175 ARG A CA 1
ATOM 1359 C C . ARG A 1 175 ? 13.775 8.546 -11.665 1.00 89.81 175 ARG A C 1
ATOM 1361 O O . ARG A 1 175 ? 13.259 8.457 -10.555 1.00 89.81 175 ARG A O 1
ATOM 1368 N N . PHE A 1 176 ? 14.298 9.681 -12.126 1.00 91.25 176 PHE A N 1
ATOM 1369 C CA . PHE A 1 176 ? 14.301 10.925 -11.360 1.00 91.25 176 PHE A CA 1
ATOM 1370 C C . PHE A 1 176 ? 12.879 11.418 -11.063 1.00 91.25 176 PHE A C 1
ATOM 1372 O O . PHE A 1 176 ? 12.557 11.709 -9.912 1.00 91.25 176 PHE A O 1
ATOM 1379 N N . VAL A 1 177 ? 11.997 11.439 -12.066 1.00 94.00 177 VAL A N 1
ATOM 1380 C CA . VAL A 1 177 ? 10.589 11.834 -11.894 1.00 94.00 177 VAL A CA 1
ATOM 1381 C C . VAL A 1 177 ? 9.863 10.897 -10.926 1.00 94.00 177 VAL A C 1
ATOM 1383 O O . VAL A 1 177 ? 9.196 11.364 -10.003 1.00 94.00 177 VAL A O 1
ATOM 1386 N N . LEU A 1 178 ? 10.025 9.579 -11.077 1.00 93.69 178 LEU A N 1
ATOM 1387 C CA . LEU A 1 178 ? 9.440 8.597 -10.161 1.00 93.69 178 LEU A CA 1
ATOM 1388 C C . LEU A 1 178 ? 9.960 8.772 -8.726 1.00 93.69 178 LEU A C 1
ATOM 1390 O O . LEU A 1 178 ? 9.200 8.622 -7.764 1.00 93.69 178 LEU A O 1
ATOM 1394 N N . MET A 1 179 ? 11.237 9.125 -8.558 1.00 92.88 179 MET A N 1
ATOM 1395 C CA . MET A 1 179 ? 11.815 9.419 -7.247 1.00 92.88 179 MET A CA 1
ATOM 1396 C C . MET A 1 179 ? 11.208 10.686 -6.634 1.00 92.88 179 MET A C 1
ATOM 1398 O O . MET A 1 179 ? 10.835 10.671 -5.462 1.00 92.88 179 MET A O 1
ATOM 1402 N N . LEU A 1 180 ? 11.018 11.757 -7.412 1.00 93.88 180 LEU A N 1
ATOM 1403 C CA . LEU A 1 180 ? 10.335 12.966 -6.937 1.00 93.88 180 LEU A CA 1
ATOM 1404 C C . LEU A 1 180 ? 8.897 12.678 -6.489 1.00 93.88 180 LEU A C 1
ATOM 1406 O O . LEU A 1 180 ? 8.464 13.183 -5.454 1.00 93.88 180 LEU A O 1
ATOM 1410 N N . ILE A 1 181 ? 8.173 11.831 -7.223 1.00 94.19 181 ILE A N 1
ATOM 1411 C CA . ILE A 1 181 ? 6.816 11.411 -6.850 1.00 94.19 181 ILE A CA 1
ATOM 1412 C C . ILE A 1 181 ? 6.836 10.632 -5.525 1.00 94.19 181 ILE A C 1
ATOM 1414 O O . ILE A 1 181 ? 6.003 10.886 -4.653 1.00 94.19 181 ILE A O 1
ATOM 1418 N N . LEU A 1 182 ? 7.797 9.721 -5.331 1.00 93.94 182 LEU A N 1
ATOM 1419 C CA . LEU A 1 182 ? 7.944 8.970 -4.077 1.00 93.94 182 LEU A CA 1
ATOM 1420 C C . LEU A 1 182 ? 8.311 9.880 -2.895 1.00 93.94 182 LEU A C 1
ATOM 1422 O O . LEU A 1 182 ? 7.768 9.722 -1.799 1.00 93.94 182 LEU A O 1
ATOM 1426 N N . LEU A 1 183 ? 9.187 10.863 -3.111 1.00 94.00 183 LEU A N 1
ATOM 1427 C CA . LEU A 1 183 ? 9.535 11.868 -2.107 1.00 94.00 183 LEU A CA 1
ATOM 1428 C C . LEU A 1 183 ? 8.327 12.733 -1.743 1.00 94.00 183 LEU A C 1
ATOM 1430 O O . LEU A 1 183 ? 8.061 12.939 -0.561 1.00 94.00 183 LEU A O 1
ATOM 1434 N N . ALA A 1 184 ? 7.544 13.168 -2.732 1.00 93.88 184 ALA A N 1
ATOM 1435 C CA . ALA A 1 184 ? 6.301 13.894 -2.497 1.00 93.88 184 ALA A CA 1
ATOM 1436 C C . ALA A 1 184 ? 5.292 13.043 -1.706 1.00 93.88 184 ALA A C 1
ATOM 1438 O O . ALA A 1 184 ? 4.705 13.524 -0.734 1.00 93.88 184 ALA A O 1
ATOM 1439 N N . ALA A 1 185 ? 5.137 11.759 -2.052 1.00 93.75 185 ALA A N 1
ATOM 1440 C CA . ALA A 1 185 ? 4.299 10.819 -1.308 1.00 93.75 185 ALA A CA 1
ATOM 1441 C C . ALA A 1 185 ? 4.767 10.680 0.151 1.00 93.75 185 ALA A C 1
ATOM 1443 O O . ALA A 1 185 ? 3.956 10.723 1.079 1.00 93.75 185 ALA A O 1
ATOM 1444 N N . THR A 1 186 ? 6.077 10.565 0.368 1.00 94.44 186 THR A N 1
ATOM 1445 C CA . THR A 1 186 ? 6.694 10.458 1.698 1.00 94.44 186 THR A CA 1
ATOM 1446 C C . THR A 1 186 ? 6.481 11.735 2.506 1.00 94.44 186 THR A C 1
ATOM 1448 O O . THR A 1 186 ? 6.019 11.672 3.645 1.00 94.44 186 THR A O 1
ATOM 1451 N N . PHE A 1 187 ? 6.706 12.904 1.906 1.00 94.38 187 PHE A N 1
ATOM 1452 C CA . PHE A 1 187 ? 6.467 14.199 2.538 1.00 94.38 187 PHE A CA 1
ATOM 1453 C C . PHE A 1 187 ? 5.001 14.370 2.951 1.00 94.38 187 PHE A C 1
ATOM 1455 O O . PHE A 1 187 ? 4.715 14.700 4.101 1.00 94.38 187 PHE A O 1
ATOM 1462 N N . LEU A 1 188 ? 4.055 14.054 2.059 1.00 92.69 188 LEU A N 1
ATOM 1463 C CA . LEU A 1 188 ? 2.622 14.065 2.374 1.00 92.69 188 LEU A CA 1
ATOM 1464 C C . LEU A 1 188 ? 2.270 13.083 3.496 1.00 92.69 188 LEU A C 1
ATOM 1466 O O . LEU A 1 188 ? 1.381 13.351 4.305 1.00 92.69 188 LEU A O 1
ATOM 1470 N N . THR A 1 189 ? 2.971 11.953 3.567 1.00 92.44 189 THR A N 1
ATOM 1471 C CA . THR A 1 189 ? 2.782 10.947 4.615 1.00 92.44 189 THR A CA 1
ATOM 1472 C C . THR A 1 189 ? 3.223 11.470 5.976 1.00 92.44 189 THR A C 1
ATOM 1474 O O . THR A 1 189 ? 2.470 11.341 6.947 1.00 92.44 189 THR A O 1
ATOM 1477 N N . ILE A 1 190 ? 4.392 12.115 6.033 1.00 93.31 190 ILE A N 1
ATOM 1478 C CA . ILE A 1 190 ? 4.911 12.781 7.232 1.00 93.31 190 ILE A CA 1
ATOM 1479 C C . ILE A 1 190 ? 3.970 13.914 7.641 1.00 93.31 190 ILE A C 1
ATOM 1481 O O . ILE A 1 190 ? 3.504 13.928 8.777 1.00 93.31 190 ILE A O 1
ATOM 1485 N N . TYR A 1 191 ? 3.621 14.811 6.715 1.00 91.94 191 TYR A N 1
ATOM 1486 C CA . TYR A 1 191 ? 2.720 15.935 6.970 1.00 91.94 191 TYR A CA 1
ATOM 1487 C C . TYR A 1 191 ? 1.363 15.462 7.501 1.00 91.94 191 TYR A C 1
ATOM 1489 O O . TYR A 1 191 ? 0.888 15.936 8.532 1.00 91.94 191 TYR A O 1
ATOM 1497 N N . SER A 1 192 ? 0.754 14.467 6.849 1.00 90.88 192 SER A N 1
ATOM 1498 C CA . SER A 1 192 ? -0.517 13.894 7.292 1.00 90.88 192 SER A CA 1
ATOM 1499 C C . SER A 1 192 ? -0.389 13.183 8.640 1.00 90.88 192 SER A C 1
ATOM 1501 O O . SER A 1 192 ? -1.320 13.225 9.440 1.00 90.88 192 SER A O 1
ATOM 1503 N N . GLY A 1 193 ? 0.730 12.503 8.904 1.00 86.94 193 GLY A N 1
ATOM 1504 C CA . GLY A 1 193 ? 1.006 11.880 10.200 1.00 86.94 193 GLY A CA 1
ATOM 1505 C C . GLY A 1 193 ? 1.129 12.917 11.317 1.00 86.94 193 GLY A C 1
ATOM 1506 O O . GLY A 1 193 ? 0.428 12.819 12.321 1.00 86.94 193 GLY A O 1
ATOM 1507 N N . ALA A 1 194 ? 1.952 13.944 11.111 1.00 87.88 194 ALA A N 1
ATOM 1508 C CA . ALA A 1 194 ? 2.160 15.033 12.057 1.00 87.88 194 ALA A CA 1
ATOM 1509 C C . ALA A 1 194 ? 0.863 15.807 12.324 1.00 87.88 194 ALA A C 1
ATOM 1511 O O . ALA A 1 194 ? 0.478 15.974 13.479 1.00 87.88 194 ALA A O 1
ATOM 1512 N N . SER A 1 195 ? 0.139 16.198 11.270 1.00 87.06 195 SER A N 1
ATOM 1513 C CA . SER A 1 195 ? -1.165 16.863 11.382 1.00 87.06 195 SER A CA 1
ATOM 1514 C C . SER A 1 195 ? -2.158 16.024 12.195 1.00 87.06 195 SER A C 1
ATOM 1516 O O . SER A 1 195 ? -2.796 16.526 13.124 1.00 87.06 195 SER A O 1
ATOM 1518 N N . TYR A 1 196 ? -2.227 14.715 11.926 1.00 84.94 196 TYR A N 1
ATOM 1519 C CA . TYR A 1 196 ? -3.087 13.802 12.675 1.00 84.94 196 TYR A CA 1
ATOM 1520 C C . TYR A 1 196 ? -2.690 13.701 14.154 1.00 84.94 196 TYR A C 1
ATOM 1522 O O . TYR A 1 196 ? -3.563 13.718 15.021 1.00 84.94 196 TYR A O 1
ATOM 1530 N N . LEU A 1 197 ? -1.392 13.619 14.457 1.00 85.19 197 LEU A N 1
ATOM 1531 C CA . LEU A 1 197 ? -0.889 13.547 15.830 1.00 85.19 197 LEU A CA 1
ATOM 1532 C C . LEU A 1 197 ? -1.150 14.838 16.611 1.00 85.19 197 LEU A C 1
ATOM 1534 O O . LEU A 1 197 ? -1.607 14.782 17.749 1.00 85.19 197 LEU A O 1
ATOM 1538 N N . ILE A 1 198 ? -0.902 15.997 15.997 1.00 84.62 198 ILE A N 1
ATOM 1539 C CA . ILE A 1 198 ? -1.083 17.312 16.625 1.00 84.62 198 ILE A CA 1
ATOM 1540 C C . ILE A 1 198 ? -2.561 17.553 16.931 1.00 84.62 198 ILE A C 1
ATOM 1542 O O . ILE A 1 198 ? -2.911 17.897 18.060 1.00 84.62 198 ILE A O 1
ATOM 1546 N N . ARG A 1 199 ? -3.439 17.311 15.953 1.00 81.25 199 ARG A N 1
ATOM 1547 C CA . ARG A 1 199 ? -4.881 17.540 16.095 1.00 81.25 199 ARG A CA 1
ATOM 1548 C C . ARG A 1 199 ? -5.513 16.649 17.165 1.00 81.25 199 ARG A C 1
ATOM 1550 O O . ARG A 1 199 ? -6.416 17.080 17.876 1.00 81.25 199 ARG A O 1
ATOM 1557 N N . ASN A 1 200 ? -5.002 15.429 17.314 1.00 81.12 200 ASN A N 1
ATOM 1558 C CA . ASN A 1 200 ? -5.536 14.437 18.242 1.00 81.12 200 ASN A CA 1
ATOM 1559 C C . ASN A 1 200 ? -4.696 14.278 19.523 1.00 81.12 200 ASN A C 1
ATOM 1561 O O . ASN A 1 200 ? -4.924 13.358 20.305 1.00 81.12 200 ASN A O 1
ATOM 1565 N N . ARG A 1 201 ? -3.751 15.196 19.783 1.00 78.25 201 ARG A N 1
ATOM 1566 C CA . ARG A 1 201 ? -2.848 15.155 20.950 1.00 78.25 201 ARG A CA 1
ATOM 1567 C C . ARG A 1 201 ? -3.582 15.081 22.289 1.00 78.25 201 ARG A C 1
ATOM 1569 O O . ARG A 1 201 ? -3.054 14.488 23.224 1.00 78.25 201 ARG A O 1
ATOM 1576 N N . HIS A 1 202 ? -4.770 15.676 22.384 1.00 71.56 202 HIS A N 1
ATOM 1577 C CA . HIS A 1 202 ? -5.602 15.633 23.588 1.00 71.56 202 HIS A CA 1
ATOM 1578 C C . HIS A 1 202 ? -6.034 14.195 23.914 1.00 71.56 202 HIS A C 1
ATOM 1580 O O . HIS A 1 202 ? -5.740 13.718 25.003 1.00 71.56 202 HIS A O 1
ATOM 1586 N N . VAL A 1 203 ? -6.551 13.457 22.924 1.00 69.75 203 VAL A N 1
ATOM 1587 C CA . VAL A 1 203 ? -6.910 12.033 23.058 1.00 69.75 203 VAL A CA 1
ATOM 1588 C C . VAL A 1 203 ? -5.699 11.190 23.470 1.00 69.75 203 VAL A C 1
ATOM 1590 O O . VAL A 1 203 ? -5.813 10.272 24.277 1.00 69.75 203 VAL A O 1
ATOM 1593 N N . PHE A 1 204 ? -4.509 11.511 22.952 1.00 67.00 204 PHE A N 1
ATOM 1594 C CA . PHE A 1 204 ? -3.292 10.759 23.268 1.00 67.00 204 PHE A CA 1
ATOM 1595 C C . PHE A 1 204 ? -2.747 11.023 24.674 1.00 67.00 204 PHE A C 1
ATOM 1597 O O . PHE A 1 204 ? -2.214 10.101 25.286 1.00 67.00 204 PHE A O 1
ATOM 1604 N N . LYS A 1 205 ? -2.895 12.238 25.217 1.00 66.62 205 LYS A N 1
ATOM 1605 C CA . LYS A 1 205 ? -2.516 12.523 26.613 1.00 66.62 205 LYS A CA 1
ATOM 1606 C C . LYS A 1 205 ? -3.353 11.711 27.601 1.00 66.62 205 LYS A C 1
ATOM 1608 O O . LYS A 1 205 ? -2.813 11.236 28.596 1.00 66.62 205 LYS A O 1
ATOM 1613 N N . ASP A 1 206 ? -4.626 11.505 27.286 1.00 62.81 206 ASP A N 1
ATOM 1614 C CA . ASP A 1 206 ? -5.524 10.673 28.088 1.00 62.81 206 ASP A CA 1
ATOM 1615 C C . ASP A 1 206 ? -5.293 9.176 27.830 1.00 62.81 206 ASP A C 1
ATOM 1617 O O . ASP A 1 206 ? -5.507 8.339 28.705 1.00 62.81 206 ASP A O 1
ATOM 1621 N N . ALA A 1 207 ? -4.785 8.819 26.644 1.00 56.66 207 ALA A N 1
ATOM 1622 C CA . ALA A 1 207 ? -4.460 7.441 26.308 1.00 56.66 207 ALA A CA 1
ATOM 1623 C C . ALA A 1 207 ? -3.162 6.925 26.958 1.00 56.66 207 ALA A C 1
ATOM 1625 O O . ALA A 1 207 ? -3.111 5.738 27.276 1.00 56.66 207 ALA A O 1
ATOM 1626 N N . VAL A 1 208 ? -2.152 7.795 27.115 1.00 54.12 208 VAL A N 1
ATOM 1627 C CA . VAL A 1 208 ? -0.784 7.478 27.583 1.00 54.12 208 VAL A CA 1
ATOM 1628 C C . VAL A 1 208 ? -0.613 7.642 29.096 1.00 54.12 208 VAL A C 1
ATOM 1630 O O . VAL A 1 208 ? 0.361 7.131 29.648 1.00 54.12 208 VAL A O 1
ATOM 1633 N N . LYS A 1 209 ? -1.540 8.316 29.794 1.00 52.97 209 LYS A N 1
ATOM 1634 C CA . LYS A 1 209 ? -1.535 8.290 31.261 1.00 52.97 209 LYS A CA 1
ATOM 1635 C C . LYS A 1 209 ? -1.550 6.822 31.717 1.00 52.97 209 LYS A C 1
ATOM 1637 O O . LYS A 1 209 ? -2.442 6.092 31.278 1.00 52.97 209 LYS A O 1
ATOM 1642 N N . PRO A 1 210 ? -0.572 6.380 32.536 1.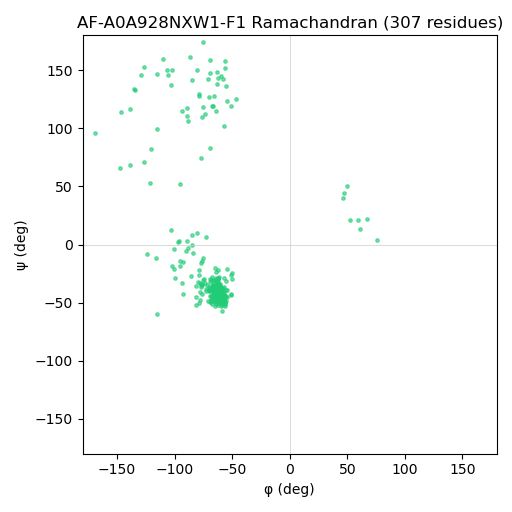00 51.34 210 PRO A N 1
ATOM 1643 C CA . PRO A 1 210 ? -0.660 5.065 33.151 1.00 51.34 210 PRO A CA 1
ATOM 1644 C C . PRO A 1 210 ? -1.988 5.021 33.894 1.00 51.34 210 PRO A C 1
ATOM 1646 O O . PRO A 1 210 ? -2.357 6.018 34.519 1.00 51.34 210 PRO A O 1
ATOM 1649 N N . GLU A 1 211 ? -2.719 3.913 33.782 1.00 52.53 211 GLU A N 1
ATOM 1650 C CA . GLU A 1 211 ? -3.918 3.726 34.588 1.00 52.53 211 GLU A CA 1
ATOM 1651 C C . GLU A 1 211 ? -3.486 3.837 36.047 1.00 52.53 211 GLU A C 1
ATOM 1653 O O . GLU A 1 211 ? -2.832 2.955 36.604 1.00 52.53 211 GLU A O 1
ATOM 1658 N N . THR A 1 212 ? -3.757 4.987 36.662 1.00 54.62 212 THR A N 1
ATOM 1659 C CA . THR A 1 212 ? -3.585 5.143 38.098 1.00 54.62 212 THR A CA 1
ATOM 1660 C C . THR A 1 212 ? -4.464 4.070 38.734 1.00 54.62 212 THR A C 1
ATOM 1662 O O . THR A 1 212 ? -5.564 3.827 38.239 1.00 54.62 212 THR A O 1
ATOM 1665 N N . LYS A 1 213 ? -4.041 3.440 39.836 1.00 49.28 213 LYS A N 1
ATOM 1666 C CA . LYS A 1 213 ? -4.877 2.447 40.549 1.00 49.28 213 LYS A CA 1
ATOM 1667 C C . LYS A 1 213 ? -6.299 2.960 40.836 1.00 49.28 213 LYS A C 1
ATOM 1669 O O . LYS A 1 213 ? -7.229 2.169 40.956 1.00 49.28 213 LYS A O 1
ATOM 1674 N N . ASP A 1 214 ? -6.478 4.277 40.902 1.00 52.41 214 ASP A N 1
ATOM 1675 C CA . ASP A 1 214 ? -7.777 4.935 41.031 1.00 52.41 214 ASP A CA 1
ATOM 1676 C C . ASP A 1 214 ? -8.586 4.966 39.726 1.00 52.41 214 ASP A C 1
ATOM 1678 O O . ASP A 1 214 ? -9.791 4.782 39.788 1.00 52.41 214 ASP A O 1
ATOM 1682 N N . GLN A 1 215 ? -7.955 5.091 38.552 1.00 49.28 215 GLN A N 1
ATOM 1683 C CA . GLN A 1 215 ? -8.604 4.959 37.240 1.00 49.28 215 GLN A CA 1
ATOM 1684 C C . GLN A 1 215 ? -8.899 3.506 36.874 1.00 49.28 215 GLN A C 1
ATOM 1686 O O . GLN A 1 215 ? -9.891 3.257 36.205 1.00 49.28 215 GLN A O 1
ATOM 1691 N N . GLU A 1 216 ? -8.095 2.543 37.326 1.00 50.53 216 GLU A N 1
ATOM 1692 C CA . GLU A 1 216 ? -8.430 1.118 37.224 1.00 50.53 216 GLU A CA 1
ATOM 1693 C C . GLU A 1 216 ? -9.635 0.806 38.120 1.00 50.53 216 GLU A C 1
ATOM 1695 O O . GLU A 1 216 ? -10.596 0.190 37.674 1.00 50.53 216 GLU A O 1
ATOM 1700 N N . LYS A 1 217 ? -9.670 1.333 39.352 1.00 48.34 217 LYS A N 1
ATOM 1701 C CA . LYS A 1 217 ? -10.849 1.248 40.225 1.00 48.34 217 LYS A CA 1
ATOM 1702 C C . LYS A 1 217 ? -12.045 2.008 39.677 1.00 48.34 217 LYS A C 1
ATOM 1704 O O . LYS A 1 217 ? -13.153 1.530 39.856 1.00 48.34 217 LYS A O 1
ATOM 1709 N N . GLU A 1 218 ? -11.861 3.149 39.026 1.00 52.53 218 GLU A N 1
ATOM 1710 C CA . GLU A 1 218 ? -12.935 3.957 38.453 1.00 52.53 218 GLU A CA 1
ATOM 1711 C C . GLU A 1 218 ? -13.408 3.401 37.112 1.00 52.53 218 GLU A C 1
ATOM 1713 O O . GLU A 1 218 ? -14.597 3.430 36.872 1.00 52.53 218 GLU A O 1
ATOM 1718 N N . GLN A 1 219 ? -12.563 2.779 36.287 1.00 47.22 219 GLN A N 1
ATOM 1719 C CA . GLN A 1 219 ? -12.977 2.007 35.112 1.00 47.22 219 GLN A CA 1
ATOM 1720 C C . GLN A 1 219 ? -13.616 0.683 35.516 1.00 47.22 219 GLN A C 1
ATOM 1722 O O . GLN A 1 219 ? -14.634 0.321 34.944 1.00 47.22 219 GLN A O 1
ATOM 1727 N N . VAL A 1 220 ? -13.097 -0.022 36.527 1.00 53.41 220 VAL A N 1
ATOM 1728 C CA . VAL A 1 220 ? -13.764 -1.188 37.122 1.00 53.41 220 VAL A CA 1
ATOM 1729 C C . VAL A 1 220 ? -15.092 -0.752 37.710 1.00 53.41 220 VAL A C 1
ATOM 1731 O O . VAL A 1 220 ? -16.073 -1.422 37.448 1.00 53.41 220 VAL A O 1
ATOM 1734 N N . LYS A 1 221 ? -15.170 0.379 38.419 1.00 40.28 221 LYS A N 1
ATOM 1735 C CA . LYS A 1 221 ? -16.398 0.926 39.010 1.00 40.28 221 LYS A CA 1
ATOM 1736 C C . LYS A 1 221 ? -17.322 1.544 37.971 1.00 40.28 221 LYS A C 1
ATOM 1738 O O . LYS A 1 221 ? -18.504 1.443 38.186 1.00 40.28 221 LYS A O 1
ATOM 1743 N N . VAL A 1 222 ? -16.863 2.101 36.853 1.00 48.97 222 VAL A N 1
ATOM 1744 C CA . VAL A 1 222 ? -17.683 2.594 35.728 1.00 48.97 222 VAL A CA 1
ATOM 1745 C C . VAL A 1 222 ? -18.162 1.422 34.894 1.00 48.97 222 VAL A C 1
ATOM 1747 O O . VAL A 1 222 ? -19.303 1.429 34.472 1.00 48.97 222 VAL A O 1
ATOM 1750 N N . LYS A 1 223 ? -17.359 0.374 34.711 1.00 41.97 223 LYS A N 1
ATOM 1751 C CA . LYS A 1 223 ? -17.779 -0.898 34.115 1.00 41.97 223 LYS A CA 1
ATOM 1752 C C . LYS A 1 223 ? -18.762 -1.609 35.044 1.00 41.97 223 LYS A C 1
ATOM 1754 O O . LYS A 1 223 ? -19.776 -2.077 34.556 1.00 41.97 223 LYS A O 1
ATOM 1759 N N . LYS A 1 224 ? -18.549 -1.575 36.365 1.00 38.22 224 LYS A N 1
ATOM 1760 C CA . LYS A 1 224 ? -19.496 -2.040 37.392 1.00 38.22 224 LYS A CA 1
ATOM 1761 C C . LYS A 1 224 ? -20.748 -1.175 37.420 1.00 38.22 224 LYS A C 1
ATOM 1763 O O . LYS A 1 224 ? -21.810 -1.736 37.373 1.00 38.22 224 LYS A O 1
ATOM 1768 N N . ILE A 1 225 ? -20.650 0.154 37.352 1.00 39.25 225 ILE A N 1
ATOM 1769 C CA . ILE A 1 225 ? -21.772 1.103 37.273 1.00 39.25 225 ILE A CA 1
ATOM 1770 C C . ILE A 1 225 ? -22.501 0.944 35.941 1.00 39.25 225 ILE A C 1
ATOM 1772 O O . ILE A 1 225 ? -23.707 1.052 35.931 1.00 39.25 225 ILE A O 1
ATOM 1776 N N . SER A 1 226 ? -21.830 0.644 34.830 1.00 32.75 226 SER A N 1
ATOM 1777 C CA . SER A 1 226 ? -22.474 0.343 33.543 1.00 32.75 226 SER A CA 1
ATOM 1778 C C . SER A 1 226 ? -23.197 -1.000 33.619 1.00 32.75 226 SER A C 1
ATOM 1780 O O . SER A 1 226 ? -24.321 -1.103 33.156 1.00 32.75 226 SER A O 1
ATOM 1782 N N . ILE A 1 227 ? -22.604 -2.000 34.276 1.00 37.53 227 ILE A N 1
ATOM 1783 C CA . ILE A 1 227 ? -23.235 -3.292 34.593 1.00 37.53 227 ILE A CA 1
ATOM 1784 C C . ILE A 1 227 ? -24.392 -3.117 35.609 1.00 37.53 227 ILE A C 1
ATOM 1786 O O . ILE A 1 227 ? -25.429 -3.756 35.479 1.00 37.53 227 ILE A O 1
ATOM 1790 N N . ASP A 1 228 ? -24.276 -2.192 36.562 1.00 36.03 228 ASP A N 1
ATOM 1791 C CA . ASP A 1 228 ? -25.230 -1.930 37.646 1.00 36.03 228 ASP A CA 1
ATOM 1792 C C . ASP A 1 228 ? -26.346 -0.958 37.201 1.00 36.03 228 ASP A C 1
ATOM 1794 O O . ASP A 1 228 ? -27.461 -1.021 37.714 1.00 36.03 228 ASP A O 1
ATOM 1798 N N . GLN A 1 229 ? -26.095 -0.076 36.227 1.00 32.72 229 GLN A N 1
ATOM 1799 C CA . GLN A 1 229 ? -27.086 0.782 35.553 1.00 32.72 229 GLN A CA 1
ATOM 1800 C C . GLN A 1 229 ? -27.875 -0.024 34.518 1.00 32.72 229 GLN A C 1
ATOM 1802 O O . GLN A 1 229 ? -29.085 0.174 34.393 1.00 32.72 229 GLN A O 1
ATOM 1807 N N . VAL A 1 230 ? -27.230 -1.009 33.881 1.00 36.38 230 VAL A N 1
ATOM 1808 C CA . VAL A 1 230 ? -27.924 -2.110 33.199 1.00 36.38 230 VAL A CA 1
ATOM 1809 C C . VAL A 1 230 ? -28.759 -2.925 34.204 1.00 36.38 230 VAL A C 1
ATOM 1811 O O . VAL A 1 230 ? -29.831 -3.395 33.848 1.00 36.38 230 VAL A O 1
ATOM 1814 N N . SER A 1 231 ? -28.383 -2.987 35.491 1.00 37.62 231 SER A N 1
ATOM 1815 C CA . SER A 1 231 ? -29.201 -3.661 36.521 1.00 37.62 231 SER A CA 1
ATOM 1816 C C . SER A 1 231 ? -30.450 -2.889 36.988 1.00 37.62 231 SER A C 1
ATOM 1818 O O . SER A 1 231 ? -31.289 -3.471 37.677 1.00 37.62 231 SER A O 1
ATOM 1820 N N . LYS A 1 232 ? -30.614 -1.598 36.646 1.00 36.28 232 LYS A N 1
ATOM 1821 C CA . LYS A 1 232 ? -31.724 -0.777 37.185 1.00 36.28 232 LYS A CA 1
ATOM 1822 C C . LYS A 1 232 ? -32.649 -0.107 36.175 1.00 36.28 232 LYS A C 1
ATOM 1824 O O . LYS A 1 232 ? -33.693 0.375 36.609 1.00 36.28 232 LYS A O 1
ATOM 1829 N N . THR A 1 233 ? -32.350 -0.134 34.876 1.00 31.38 233 THR A N 1
ATOM 1830 C CA . THR A 1 233 ? -33.250 0.473 33.867 1.00 31.38 233 THR A CA 1
ATOM 1831 C C . THR A 1 233 ? -33.846 -0.526 32.877 1.00 31.38 233 THR A C 1
ATOM 1833 O O . THR A 1 233 ? -34.858 -0.211 32.268 1.00 31.38 233 THR A O 1
ATOM 1836 N N . ASP A 1 234 ? -33.350 -1.765 32.829 1.00 31.56 234 ASP A N 1
ATOM 1837 C CA . ASP A 1 234 ? -33.938 -2.827 32.012 1.00 31.56 234 ASP A CA 1
ATOM 1838 C C . ASP A 1 234 ? -34.374 -4.002 32.883 1.00 31.56 234 ASP A C 1
ATOM 1840 O O . ASP A 1 234 ? -33.724 -5.038 32.986 1.00 31.56 234 ASP A O 1
ATOM 1844 N N . LYS A 1 235 ? -35.564 -3.870 33.474 1.00 35.25 235 LYS A N 1
ATOM 1845 C CA . LYS A 1 235 ? -36.339 -5.044 33.900 1.00 35.25 235 LYS A CA 1
ATOM 1846 C C . LYS A 1 235 ? -36.947 -5.810 32.708 1.00 35.25 235 LYS A C 1
ATOM 1848 O O . LYS A 1 235 ? -37.716 -6.734 32.944 1.00 35.25 235 LYS A O 1
ATOM 1853 N N . ILE A 1 236 ? -36.634 -5.454 31.450 1.00 34.50 236 ILE A N 1
ATOM 1854 C CA . ILE A 1 236 ? -37.206 -6.078 30.240 1.00 34.50 236 ILE A CA 1
ATOM 1855 C C . ILE A 1 236 ? -36.203 -6.103 29.051 1.00 34.50 236 ILE A C 1
ATOM 1857 O O . ILE A 1 236 ? -36.435 -5.480 28.024 1.00 34.50 236 ILE A O 1
ATOM 1861 N N . HIS A 1 237 ? -35.096 -6.847 29.161 1.00 31.81 237 HIS A N 1
ATOM 1862 C CA . HIS A 1 237 ? -34.362 -7.479 28.032 1.00 31.81 237 HIS A CA 1
ATOM 1863 C C . HIS A 1 237 ? -33.328 -8.444 28.655 1.00 31.81 237 HIS A C 1
ATOM 1865 O O . HIS A 1 237 ? -32.302 -8.010 29.152 1.00 31.81 237 HIS A O 1
ATOM 1871 N N . CYS A 1 238 ? -33.528 -9.755 28.829 1.00 35.09 238 CYS A N 1
ATOM 1872 C CA . CYS A 1 238 ? -34.080 -10.770 27.927 1.00 35.09 238 CYS A CA 1
ATOM 1873 C C . CYS A 1 238 ? -33.516 -10.734 26.496 1.00 35.09 238 CYS A C 1
ATOM 1875 O O . CYS A 1 238 ? -34.237 -10.980 25.541 1.00 35.09 238 CYS A O 1
ATOM 1877 N N . GLU A 1 239 ? -32.212 -10.501 26.345 1.00 31.92 239 GLU A N 1
ATOM 1878 C CA . GLU A 1 239 ? -31.450 -10.854 25.138 1.00 31.92 239 GLU A CA 1
ATOM 1879 C C . GLU A 1 239 ? -30.020 -11.230 25.552 1.00 31.92 239 GLU A C 1
ATOM 1881 O O . GLU A 1 239 ? -29.269 -10.402 26.043 1.00 31.92 239 GLU A O 1
ATOM 1886 N N . GLN A 1 240 ? -29.513 -12.445 25.431 1.00 41.09 240 GLN A N 1
ATOM 1887 C CA . GLN A 1 240 ? -30.036 -13.724 24.995 1.00 41.09 240 GLN A CA 1
ATOM 1888 C C . GLN A 1 240 ? -29.434 -14.696 26.009 1.00 41.09 240 GLN A C 1
ATOM 1890 O O . GLN A 1 240 ? -28.207 -14.810 26.077 1.00 41.09 240 GLN A O 1
ATOM 1895 N N . ILE A 1 241 ? -30.258 -15.377 26.809 1.00 49.72 241 ILE A N 1
ATOM 1896 C CA . ILE A 1 241 ? -29.797 -16.609 27.454 1.00 49.72 241 ILE A CA 1
ATOM 1897 C C . ILE A 1 241 ? -29.225 -17.438 26.305 1.00 49.72 241 ILE A C 1
ATOM 1899 O O . ILE A 1 241 ? -29.917 -17.654 25.304 1.00 49.72 241 ILE A O 1
ATOM 1903 N N . ASP A 1 242 ? -27.931 -17.762 26.375 1.00 60.44 242 ASP A N 1
ATOM 1904 C CA . ASP A 1 242 ? -27.297 -18.603 25.366 1.00 60.44 242 ASP A CA 1
ATOM 1905 C C . ASP A 1 242 ? -28.238 -19.794 25.161 1.00 60.44 242 ASP A C 1
ATOM 1907 O O . ASP A 1 242 ? -28.637 -20.401 26.150 1.00 60.44 242 ASP A O 1
ATOM 1911 N N . LYS A 1 243 ? -28.684 -20.083 23.928 1.00 69.06 243 LYS A N 1
ATOM 1912 C CA . LYS A 1 243 ? -29.703 -21.128 23.685 1.00 69.06 243 LYS A CA 1
ATOM 1913 C C . LYS A 1 243 ? -29.339 -22.460 24.356 1.00 69.06 243 LYS A C 1
ATOM 1915 O O . LYS A 1 243 ? -30.223 -23.232 24.684 1.00 69.06 243 LYS A O 1
ATOM 1920 N N . LEU A 1 244 ? -28.040 -22.682 24.559 1.00 76.12 244 LEU A N 1
ATOM 1921 C CA . LEU A 1 244 ? -27.445 -23.854 25.193 1.00 76.12 244 LEU A CA 1
ATOM 1922 C C . LEU A 1 244 ? -27.405 -23.803 26.727 1.00 76.12 244 LEU A C 1
ATOM 1924 O O . LEU A 1 244 ? -26.985 -24.773 27.337 1.00 76.12 244 LEU A O 1
ATOM 1928 N N . PHE A 1 245 ? -27.761 -22.692 27.371 1.00 80.50 245 PHE A N 1
ATOM 1929 C CA . PHE A 1 245 ? -27.605 -22.522 28.816 1.00 80.50 245 PHE A CA 1
ATOM 1930 C C . PHE A 1 245 ? -28.435 -23.542 29.595 1.00 80.50 245 PHE A C 1
ATOM 1932 O O . PHE A 1 245 ? -27.912 -24.178 30.502 1.00 80.50 245 PHE A O 1
ATOM 1939 N N . TYR A 1 246 ? -29.696 -23.735 29.209 1.00 78.56 246 TYR A N 1
ATOM 1940 C CA . TYR A 1 246 ? -30.582 -24.699 29.860 1.00 78.56 246 TYR A CA 1
ATOM 1941 C C . TYR A 1 246 ? -30.052 -26.133 29.720 1.00 78.56 246 TYR A C 1
ATOM 1943 O O . TYR A 1 246 ? -29.855 -26.822 30.721 1.00 78.56 246 TYR A O 1
ATOM 1951 N N . ASP A 1 247 ? -29.708 -26.532 28.493 1.00 78.81 247 ASP A N 1
ATOM 1952 C CA . ASP A 1 247 ? -29.142 -27.854 28.204 1.00 78.81 247 ASP A CA 1
ATOM 1953 C C . ASP A 1 247 ? -27.818 -28.078 28.951 1.00 78.81 247 ASP A C 1
ATOM 1955 O O . ASP A 1 247 ? -27.563 -29.152 29.496 1.00 78.81 247 ASP A O 1
ATOM 1959 N N . ALA A 1 248 ? -26.985 -27.038 29.035 1.00 84.88 248 ALA A N 1
ATOM 1960 C CA . ALA A 1 248 ? -25.725 -27.072 29.760 1.00 84.88 248 ALA A CA 1
ATOM 1961 C C . ALA A 1 248 ? -25.931 -27.226 31.273 1.00 84.88 248 ALA A C 1
ATOM 1963 O O . ALA A 1 248 ? -25.158 -27.941 31.910 1.00 84.88 248 ALA A O 1
ATOM 1964 N N . VAL A 1 249 ? -26.953 -26.588 31.857 1.00 83.75 249 VAL A N 1
ATOM 1965 C CA . VAL A 1 249 ? -27.276 -26.748 33.285 1.00 83.75 249 VAL A CA 1
ATOM 1966 C C . VAL A 1 249 ? -27.708 -28.178 33.567 1.00 83.75 249 VAL A C 1
ATOM 1968 O O . VAL A 1 249 ? -27.162 -28.800 34.479 1.00 83.75 249 VAL A O 1
ATOM 1971 N N . ILE A 1 250 ? -28.620 -28.721 32.758 1.00 82.38 250 ILE A N 1
ATOM 1972 C CA . ILE A 1 250 ? -29.079 -30.107 32.906 1.00 82.38 250 ILE A CA 1
ATOM 1973 C C . ILE A 1 250 ? -27.893 -31.067 32.819 1.00 82.38 250 ILE A C 1
ATOM 1975 O O . ILE A 1 250 ? -27.721 -31.905 33.698 1.00 82.38 250 ILE A O 1
ATOM 1979 N N . PHE A 1 251 ? -27.024 -30.901 31.819 1.00 85.88 251 PHE A N 1
ATOM 1980 C CA . PHE A 1 251 ? -25.836 -31.737 31.669 1.00 85.88 251 PHE A CA 1
ATOM 1981 C C . PHE A 1 251 ? -24.910 -31.679 32.893 1.00 85.88 251 PHE A C 1
ATOM 1983 O O . PHE A 1 251 ? -24.408 -32.716 33.335 1.00 85.88 251 PHE A O 1
ATOM 1990 N N . VAL A 1 252 ? -24.665 -30.480 33.434 1.00 87.81 252 VAL A N 1
ATOM 1991 C CA . VAL A 1 252 ? -23.788 -30.284 34.597 1.00 87.81 252 VAL A CA 1
ATOM 1992 C C . VAL A 1 252 ? -24.374 -30.932 35.849 1.00 87.81 252 VAL A C 1
ATOM 1994 O O . VAL A 1 252 ? -23.614 -31.557 36.591 1.00 87.81 252 VAL A O 1
ATOM 1997 N N . ILE A 1 253 ? -25.690 -30.821 36.058 1.00 85.50 253 ILE A N 1
ATOM 1998 C CA . ILE A 1 253 ? -26.400 -31.445 37.181 1.00 85.50 253 ILE A CA 1
ATOM 1999 C C . ILE A 1 253 ? -26.396 -32.973 37.033 1.00 85.50 253 ILE A C 1
ATOM 2001 O O . ILE A 1 253 ? -25.959 -33.665 37.950 1.00 85.50 253 ILE A O 1
ATOM 2005 N N . ASP A 1 254 ? -26.797 -33.499 35.871 1.00 83.56 254 ASP A N 1
ATOM 2006 C CA . ASP A 1 254 ? -26.956 -34.942 35.639 1.00 83.56 254 ASP A CA 1
ATOM 2007 C C . ASP A 1 254 ? -25.608 -35.689 35.689 1.00 83.56 254 ASP A C 1
ATOM 2009 O O . ASP A 1 254 ? -25.532 -36.819 36.171 1.00 83.56 254 ASP A O 1
ATOM 2013 N N . ASN A 1 255 ? -24.518 -35.057 35.237 1.00 82.50 255 ASN A N 1
ATOM 2014 C CA . ASN A 1 255 ? -23.188 -35.678 35.200 1.00 82.50 255 ASN A CA 1
ATOM 2015 C C . ASN A 1 255 ? -22.270 -35.265 36.357 1.00 82.50 255 ASN A C 1
ATOM 2017 O O . ASN A 1 255 ? -21.139 -35.752 36.426 1.00 82.50 255 ASN A O 1
ATOM 2021 N N . ASN A 1 256 ? -22.713 -34.353 37.229 1.00 84.94 256 ASN A N 1
ATOM 2022 C CA . ASN A 1 256 ? -21.925 -33.751 38.309 1.00 84.94 256 ASN A CA 1
ATOM 2023 C C . ASN A 1 256 ? -20.527 -33.272 37.849 1.00 84.94 256 ASN A C 1
ATOM 2025 O O . ASN A 1 256 ? -19.501 -33.532 38.483 1.00 84.94 256 ASN A O 1
ATOM 2029 N N . ARG A 1 257 ? -20.471 -32.610 36.683 1.00 83.50 257 ARG A N 1
ATOM 2030 C CA . ARG A 1 257 ? -19.226 -32.159 36.023 1.00 83.50 257 ARG A CA 1
ATOM 2031 C C . ARG A 1 257 ? -19.259 -30.664 35.682 1.00 83.50 257 ARG A C 1
ATOM 2033 O O . ARG A 1 257 ? -19.305 -30.301 34.506 1.00 83.50 257 ARG A O 1
ATOM 2040 N N . PRO A 1 258 ? -19.179 -29.774 36.682 1.00 83.19 258 PRO A N 1
ATOM 2041 C CA . PRO A 1 258 ? -19.168 -28.328 36.472 1.00 83.19 258 PRO A CA 1
ATOM 2042 C C . PRO A 1 258 ? -17.794 -27.835 35.977 1.00 83.19 258 PRO A C 1
ATOM 2044 O O . PRO A 1 258 ? -17.012 -27.239 36.717 1.00 83.19 258 PRO A O 1
ATOM 2047 N N . SER A 1 259 ? -17.473 -28.095 34.708 1.00 87.12 259 SER A N 1
ATOM 2048 C CA . SER A 1 259 ? -16.222 -27.661 34.077 1.00 87.12 259 SER A CA 1
ATOM 2049 C C . SER A 1 259 ? -16.467 -27.074 32.692 1.00 87.12 259 SER A C 1
ATOM 2051 O O . SER A 1 259 ? -17.128 -27.688 31.853 1.00 87.12 259 SER A O 1
ATOM 2053 N N . ALA A 1 260 ? -15.841 -25.927 32.411 1.00 85.44 260 ALA A N 1
ATOM 2054 C CA . ALA A 1 260 ? -15.878 -25.307 31.087 1.00 85.44 260 ALA A CA 1
ATOM 2055 C C . ALA A 1 260 ? -15.347 -26.259 30.000 1.00 85.44 260 ALA A C 1
ATOM 2057 O O . ALA A 1 260 ? -15.899 -26.312 28.906 1.00 85.44 260 ALA A O 1
ATOM 2058 N N . THR A 1 261 ? -14.331 -27.070 30.308 1.00 86.56 261 THR A N 1
ATOM 2059 C CA . THR A 1 261 ? -13.771 -28.061 29.377 1.00 86.56 261 THR A CA 1
ATOM 2060 C C . THR A 1 261 ? -14.743 -29.213 29.103 1.00 86.56 261 THR A C 1
ATOM 2062 O O . THR A 1 261 ? -14.757 -29.749 27.997 1.00 86.56 261 THR A O 1
ATOM 2065 N N . ALA A 1 262 ? -15.572 -29.592 30.083 1.00 85.56 262 ALA A N 1
ATOM 2066 C CA . ALA A 1 262 ? -16.607 -30.608 29.891 1.00 85.56 262 ALA A CA 1
ATOM 2067 C C . ALA A 1 262 ? -17.711 -30.087 28.958 1.00 85.56 262 ALA A C 1
ATOM 2069 O O . ALA A 1 262 ? -18.018 -30.736 27.962 1.00 85.56 262 ALA A O 1
ATOM 2070 N N . LEU A 1 263 ? -18.201 -28.865 29.200 1.00 86.12 263 LEU A N 1
ATOM 2071 C CA . LEU A 1 263 ? -19.167 -28.199 28.318 1.00 86.12 263 LEU A CA 1
ATOM 2072 C C . LEU A 1 263 ? -18.621 -27.975 26.904 1.00 86.12 263 LEU A C 1
ATOM 2074 O O . LEU A 1 263 ? -19.351 -28.100 25.924 1.00 86.12 263 LEU A O 1
ATOM 2078 N N . GLN A 1 264 ? -17.327 -27.669 26.788 1.00 90.25 264 GLN A N 1
ATOM 2079 C CA . GLN A 1 264 ? -16.655 -27.499 25.504 1.00 90.25 264 GLN A CA 1
ATOM 2080 C C . GLN A 1 264 ? -16.744 -28.762 24.639 1.00 90.25 264 GLN A C 1
ATOM 2082 O O . GLN A 1 264 ? -16.974 -28.664 23.435 1.00 90.25 264 GLN A O 1
ATOM 2087 N N . ARG A 1 265 ? -16.536 -29.931 25.255 1.00 84.19 265 ARG A N 1
ATOM 2088 C CA . ARG A 1 265 ? -16.519 -31.230 24.572 1.00 84.19 265 ARG A CA 1
ATOM 2089 C C . ARG A 1 265 ? -17.920 -31.733 24.261 1.00 84.19 265 ARG A C 1
ATOM 2091 O O . ARG A 1 265 ? -18.123 -32.236 23.166 1.00 84.19 265 ARG A O 1
ATOM 2098 N N . GLU A 1 266 ? -18.854 -31.556 25.190 1.00 86.81 266 GLU A N 1
ATOM 2099 C CA . GLU A 1 266 ? -20.227 -32.034 25.025 1.00 86.81 266 GLU A CA 1
ATOM 2100 C C . GLU A 1 266 ? -20.981 -31.238 23.954 1.00 86.81 266 GLU A C 1
ATOM 2102 O O . GLU A 1 266 ? -21.545 -31.800 23.022 1.00 86.81 266 GLU A O 1
ATOM 2107 N N . PHE A 1 267 ? -20.934 -29.906 24.039 1.00 81.94 267 PHE A N 1
ATOM 2108 C CA . PHE A 1 267 ? -21.715 -29.031 23.161 1.00 81.94 267 PHE A CA 1
ATOM 2109 C C . PHE A 1 267 ? -20.926 -28.521 21.948 1.00 81.94 267 PHE A C 1
ATOM 2111 O O . PHE A 1 267 ? -21.444 -27.718 21.173 1.00 81.94 267 PHE A O 1
ATOM 2118 N N . ILE A 1 268 ? -19.670 -28.962 21.784 1.00 82.38 268 ILE A N 1
ATOM 2119 C CA . ILE A 1 268 ? -18.767 -28.585 20.681 1.00 82.38 268 ILE A CA 1
ATOM 2120 C C . ILE A 1 268 ? -18.725 -27.051 20.507 1.00 82.38 268 ILE A C 1
ATOM 2122 O O . ILE A 1 268 ? -18.920 -26.490 19.427 1.00 82.38 268 ILE A O 1
ATOM 2126 N N . ILE A 1 269 ? -18.498 -26.341 21.613 1.00 84.50 269 ILE A N 1
ATOM 2127 C CA . ILE A 1 269 ? -18.424 -24.872 21.654 1.00 84.50 269 ILE A CA 1
ATOM 2128 C C . ILE A 1 269 ? -16.996 -24.392 21.926 1.00 84.50 269 ILE A C 1
ATOM 2130 O O . ILE A 1 269 ? -16.161 -25.125 22.437 1.00 84.50 269 ILE A O 1
ATOM 2134 N N . GLY A 1 270 ? -16.679 -23.138 21.590 1.00 7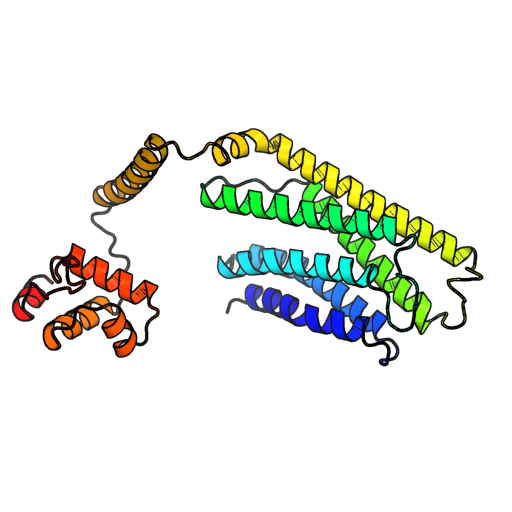5.56 270 GLY A N 1
ATOM 2135 C CA . GLY A 1 270 ? -15.377 -22.548 21.926 1.00 75.56 270 GLY A CA 1
ATOM 2136 C C . GLY A 1 270 ? -15.212 -22.305 23.433 1.00 75.56 270 GLY A C 1
ATOM 2137 O O . GLY A 1 270 ? -16.174 -21.931 24.108 1.00 75.56 270 GLY A O 1
ATOM 2138 N N . TYR A 1 271 ? -13.982 -22.427 23.950 1.00 85.44 271 TYR A N 1
ATOM 2139 C CA . TYR A 1 271 ? -13.669 -22.227 25.376 1.00 85.44 271 TYR A CA 1
ATOM 2140 C C . TYR A 1 271 ? -14.203 -20.901 25.966 1.00 85.44 271 TYR A C 1
ATOM 2142 O O . TYR A 1 271 ? -14.835 -20.945 27.020 1.00 85.44 271 TYR A O 1
ATOM 2150 N N . PRO A 1 272 ? -14.091 -19.731 25.295 1.00 78.38 272 PRO A N 1
ATOM 2151 C CA . PRO A 1 272 ? -14.626 -18.472 25.833 1.00 78.38 272 PRO A CA 1
ATOM 2152 C C . PRO A 1 272 ? -16.154 -18.450 25.987 1.00 78.38 272 PRO A C 1
ATOM 2154 O O . PRO A 1 272 ? -16.701 -17.658 26.751 1.00 78.38 272 PRO A O 1
ATOM 2157 N N . ARG A 1 273 ? -16.874 -19.278 25.223 1.00 80.38 273 ARG A N 1
ATOM 2158 C CA . ARG A 1 273 ? -18.329 -19.424 25.342 1.00 80.38 273 ARG A CA 1
ATOM 2159 C C . ARG A 1 273 ? -18.679 -20.364 26.494 1.00 80.38 273 ARG A C 1
ATOM 2161 O O . ARG A 1 273 ? -19.505 -19.999 27.319 1.00 80.38 273 ARG A O 1
ATOM 2168 N N . ALA A 1 274 ? -17.991 -21.502 26.596 1.00 84.81 274 ALA A N 1
ATOM 2169 C CA . ALA A 1 274 ? -18.155 -22.440 27.706 1.00 84.81 274 ALA A CA 1
ATOM 2170 C C . ALA A 1 274 ? -17.833 -21.798 29.067 1.00 84.81 274 ALA A C 1
ATOM 2172 O O . ALA A 1 274 ? -18.581 -21.982 30.020 1.00 84.81 274 ALA A O 1
ATOM 2173 N N . SER A 1 275 ? -16.767 -20.990 29.143 1.00 85.75 275 SER A N 1
ATOM 2174 C CA . SER A 1 275 ? -16.411 -20.247 30.360 1.00 85.75 275 SER A CA 1
ATOM 2175 C C . SER A 1 275 ? -17.518 -19.280 30.774 1.00 85.75 275 SER A C 1
ATOM 2177 O O . SER A 1 275 ? -17.926 -19.296 31.924 1.00 85.75 275 SER A O 1
ATOM 2179 N N . ARG A 1 276 ? -18.080 -18.508 29.830 1.00 83.88 276 ARG A N 1
ATOM 2180 C CA . ARG A 1 276 ? -19.195 -17.595 30.130 1.00 83.88 276 ARG A CA 1
ATOM 2181 C C . ARG A 1 276 ? -20.421 -18.332 30.658 1.00 83.88 276 ARG A C 1
ATOM 2183 O O . ARG A 1 276 ? -21.022 -17.876 31.619 1.00 83.88 276 ARG A O 1
ATOM 2190 N N . ILE A 1 277 ? -20.777 -19.470 30.058 1.00 84.56 277 ILE A N 1
ATOM 2191 C CA . ILE A 1 277 ? -21.881 -20.316 30.538 1.00 84.56 277 ILE A CA 1
ATOM 2192 C C . ILE A 1 277 ? -21.623 -20.769 31.985 1.00 84.56 277 ILE A C 1
ATOM 2194 O O . ILE A 1 277 ? -22.522 -20.668 32.814 1.00 84.56 277 ILE A O 1
ATOM 2198 N N . MET A 1 278 ? -20.396 -21.188 32.311 1.00 86.19 278 MET A N 1
ATOM 2199 C CA . MET A 1 278 ? -20.014 -21.552 33.681 1.00 86.19 278 MET A CA 1
ATOM 2200 C C . MET A 1 278 ? -20.088 -20.374 34.659 1.00 86.19 278 MET A C 1
ATOM 2202 O O . MET A 1 278 ? -20.548 -20.550 35.785 1.00 86.19 278 MET A O 1
ATOM 2206 N N . ASP A 1 279 ? -19.674 -19.181 34.237 1.00 84.50 279 ASP A N 1
ATOM 2207 C CA . ASP A 1 279 ? -19.752 -17.969 35.060 1.00 84.50 279 ASP A CA 1
ATOM 2208 C C . ASP A 1 279 ? -21.218 -17.566 35.312 1.00 84.50 279 ASP A C 1
ATOM 2210 O O . ASP A 1 279 ? -21.571 -17.142 36.411 1.00 84.50 279 ASP A O 1
ATOM 2214 N N . TYR A 1 280 ? -22.108 -17.773 34.332 1.00 8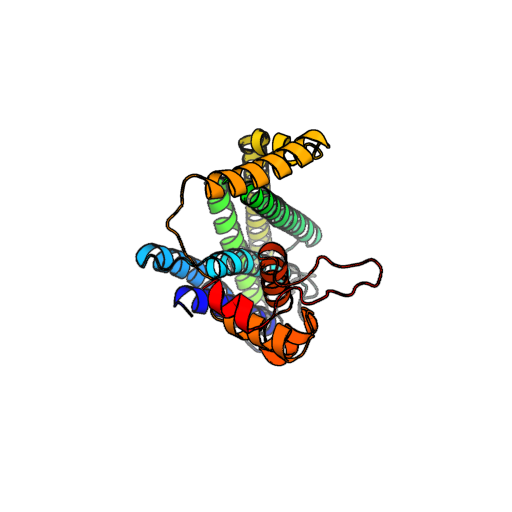1.25 280 TYR A N 1
ATOM 2215 C CA . TYR A 1 280 ? -23.552 -17.590 34.516 1.00 81.25 280 TYR A CA 1
ATOM 2216 C C . TYR A 1 280 ? -24.156 -18.616 35.478 1.00 81.25 280 TYR A C 1
ATOM 2218 O O . TYR A 1 280 ? -25.009 -18.256 36.289 1.00 81.25 280 TYR A O 1
ATOM 2226 N N . MET A 1 281 ? -23.724 -19.879 35.416 1.00 82.12 281 MET A N 1
ATOM 2227 C CA . MET A 1 281 ? -24.158 -20.912 36.364 1.00 82.12 281 MET A CA 1
ATOM 2228 C C . MET A 1 281 ? -23.726 -20.582 37.795 1.00 82.12 281 MET A C 1
ATOM 2230 O O . MET A 1 281 ? -24.500 -20.780 38.730 1.00 82.12 281 MET A O 1
ATOM 2234 N N . GLU A 1 282 ? -22.518 -20.046 37.962 1.00 82.56 282 GLU A N 1
ATOM 2235 C CA . GLU A 1 282 ? -22.000 -19.582 39.250 1.00 82.56 282 GLU A CA 1
ATOM 2236 C C . GLU A 1 282 ? -22.790 -18.377 39.776 1.00 82.56 282 GLU A C 1
ATOM 2238 O O . GLU A 1 282 ? -23.287 -18.404 40.900 1.00 82.56 282 GLU A O 1
ATOM 2243 N N . ALA A 1 283 ? -23.013 -17.362 38.935 1.00 74.88 283 ALA A N 1
ATOM 2244 C CA . ALA A 1 283 ? -23.810 -16.187 39.291 1.00 74.88 283 ALA A CA 1
ATOM 2245 C C . ALA A 1 283 ? -25.274 -16.529 39.627 1.00 74.88 283 ALA A C 1
ATOM 2247 O O . ALA A 1 283 ? -25.900 -15.850 40.438 1.00 74.88 283 ALA A O 1
ATOM 2248 N N . SER A 1 284 ? -25.810 -17.595 39.027 1.00 75.12 284 SER A N 1
ATOM 2249 C CA . SER A 1 284 ? -27.168 -18.097 39.282 1.00 75.12 284 SER A CA 1
ATOM 2250 C C . SER A 1 284 ? -27.249 -19.031 40.501 1.00 75.12 284 SER A C 1
ATOM 2252 O O . SER A 1 284 ? -28.324 -19.545 40.816 1.00 75.12 284 SER A O 1
ATOM 2254 N N . GLY A 1 285 ? -26.123 -19.285 41.180 1.00 74.94 285 GLY A N 1
ATOM 2255 C CA . GLY A 1 285 ? -26.049 -20.174 42.341 1.00 74.94 285 GLY A CA 1
ATOM 2256 C C . GLY A 1 285 ? -26.299 -21.649 42.014 1.00 74.94 285 GLY A C 1
ATOM 2257 O O . GLY A 1 285 ? -26.691 -22.406 42.895 1.00 74.94 285 GLY A O 1
ATOM 2258 N N . ILE A 1 286 ? -26.113 -22.054 40.754 1.00 80.00 286 ILE A N 1
ATOM 2259 C CA . ILE A 1 286 ? -26.247 -23.446 40.291 1.00 80.00 286 ILE A CA 1
ATOM 2260 C C . ILE A 1 286 ? -24.964 -24.222 40.607 1.00 80.00 286 ILE A C 1
ATOM 2262 O O . ILE A 1 286 ? -24.996 -25.406 40.942 1.00 80.00 286 ILE A O 1
ATOM 2266 N N . VAL A 1 287 ? -23.823 -23.542 40.502 1.00 85.50 287 VAL A N 1
ATOM 2267 C CA . VAL A 1 287 ? -22.480 -24.097 40.671 1.00 85.50 287 VAL A CA 1
ATOM 2268 C C . VAL A 1 287 ? -21.698 -23.223 41.653 1.00 85.50 287 VAL A C 1
ATOM 2270 O O . VAL A 1 287 ? -21.882 -22.009 41.684 1.00 85.50 287 VAL A O 1
ATOM 2273 N N . SER A 1 288 ? -20.824 -23.822 42.460 1.00 81.44 288 SER A N 1
ATOM 2274 C CA . SER A 1 288 ? -19.959 -23.089 43.385 1.00 81.44 288 SER A CA 1
ATOM 2275 C C . SER A 1 288 ? -18.885 -22.281 42.656 1.00 81.44 288 SER A C 1
ATOM 2277 O O . SER A 1 288 ? -18.453 -22.629 41.552 1.00 81.44 288 SER A O 1
ATOM 2279 N N . ALA A 1 289 ? -18.361 -21.267 43.342 1.00 77.56 289 ALA A N 1
ATOM 2280 C CA . ALA A 1 289 ? -17.087 -20.669 42.972 1.00 77.56 289 ALA A CA 1
ATOM 2281 C C . ALA A 1 289 ? -15.972 -21.730 42.934 1.00 77.56 289 ALA A C 1
ATOM 2283 O O . ALA A 1 289 ? -16.082 -22.807 43.538 1.00 77.56 289 ALA A O 1
ATOM 2284 N N . VAL A 1 290 ? -14.901 -21.429 42.200 1.00 76.62 290 VAL A N 1
ATOM 2285 C CA . VAL A 1 290 ? -13.716 -22.291 42.112 1.00 76.62 290 VAL A CA 1
ATOM 2286 C C . VAL A 1 290 ? -13.062 -22.383 43.495 1.00 76.62 290 VAL A C 1
ATOM 2288 O O . VAL A 1 290 ? -12.598 -21.374 44.022 1.00 76.62 290 VAL A O 1
ATOM 2291 N N . GLY A 1 291 ? -13.053 -23.581 44.089 1.00 69.12 291 GLY A N 1
ATOM 2292 C CA . GLY A 1 291 ? -12.394 -23.835 45.375 1.00 69.12 291 GLY A CA 1
ATOM 2293 C C . GLY A 1 291 ? -10.867 -23.923 45.257 1.00 69.12 291 GLY A C 1
ATOM 2294 O O . GLY A 1 291 ? -10.328 -23.948 44.151 1.00 69.12 291 GLY A O 1
ATOM 2295 N N . GLU A 1 292 ? -10.169 -24.029 46.393 1.00 59.56 292 GLU A N 1
ATOM 2296 C CA . GLU A 1 292 ? -8.694 -24.122 46.452 1.00 59.56 292 GLU A CA 1
ATOM 2297 C C . GLU A 1 292 ? -8.128 -25.311 45.648 1.00 59.56 292 GLU A C 1
ATOM 2299 O O . GLU A 1 292 ? -7.061 -25.204 45.047 1.00 59.56 292 GLU A O 1
ATOM 2304 N N . ASP A 1 293 ? -8.901 -26.393 45.515 1.00 66.69 293 ASP A N 1
ATOM 2305 C CA . ASP A 1 293 ? -8.562 -27.572 44.703 1.00 66.69 293 ASP A CA 1
ATOM 2306 C C . ASP A 1 293 ? -8.847 -27.403 43.195 1.00 66.69 293 ASP A C 1
ATOM 2308 O O . ASP A 1 293 ? -8.821 -28.373 42.432 1.00 66.69 293 ASP A O 1
ATOM 2312 N N . ASN A 1 294 ? -9.174 -26.187 42.743 1.00 67.81 294 ASN A N 1
ATOM 2313 C CA . ASN A 1 294 ? -9.553 -25.860 41.364 1.00 67.81 294 ASN A CA 1
ATOM 2314 C C . ASN A 1 294 ? -10.800 -26.618 40.852 1.00 67.81 294 ASN A C 1
ATOM 2316 O O . ASN A 1 294 ? -11.023 -26.759 39.646 1.00 67.81 294 ASN A O 1
ATOM 2320 N N . LYS A 1 295 ? -11.630 -27.118 41.775 1.00 71.69 295 LYS A N 1
ATOM 2321 C CA . LYS A 1 295 ? -12.880 -27.834 41.496 1.00 71.69 295 LYS A CA 1
ATOM 2322 C C . LYS A 1 295 ? -14.080 -26.944 41.803 1.00 71.69 295 LYS A C 1
ATOM 2324 O O . LYS A 1 295 ? -14.053 -26.145 42.736 1.00 71.69 295 LYS A O 1
ATOM 2329 N N . ARG A 1 296 ? -15.139 -27.110 41.011 1.00 81.81 296 ARG A N 1
ATOM 2330 C CA . ARG A 1 296 ? -16.465 -26.538 41.267 1.00 81.81 296 ARG A CA 1
ATOM 2331 C C . ARG A 1 296 ? -17.404 -27.661 41.719 1.00 81.81 296 ARG A C 1
ATOM 2333 O O . ARG A 1 296 ? -17.219 -28.806 41.306 1.00 81.81 296 ARG A O 1
ATOM 2340 N N . ALA A 1 297 ? -18.397 -27.343 42.539 1.00 82.12 297 ALA A N 1
ATOM 2341 C CA . ALA A 1 297 ? -19.436 -28.270 42.983 1.00 82.12 297 ALA A CA 1
ATOM 2342 C C . ALA A 1 297 ? -20.807 -27.820 42.465 1.00 82.12 297 ALA A C 1
ATOM 2344 O O . ALA A 1 297 ? -21.057 -26.622 42.339 1.00 82.12 297 ALA A O 1
ATOM 2345 N N . VAL A 1 298 ? -21.693 -28.766 42.156 1.00 85.12 298 VAL A N 1
ATOM 2346 C CA . VAL A 1 298 ? -23.095 -28.469 41.828 1.00 85.12 298 VAL A CA 1
ATOM 2347 C C . VAL A 1 298 ? -23.852 -28.213 43.132 1.00 85.12 298 VAL A C 1
ATOM 2349 O O . VAL A 1 298 ? -23.738 -29.000 44.069 1.00 85.12 298 VAL A O 1
ATOM 2352 N N . LEU A 1 299 ? -24.580 -27.098 43.209 1.00 78.44 299 LEU A N 1
ATOM 2353 C CA . LEU A 1 299 ? -25.232 -26.626 44.439 1.00 78.44 299 LEU A CA 1
ATOM 2354 C C . LEU A 1 299 ? -26.734 -26.908 44.491 1.00 78.44 299 LEU A C 1
ATOM 2356 O O . LEU A 1 299 ? -27.312 -26.861 45.573 1.00 78.44 299 LEU A O 1
ATOM 2360 N N . ILE A 1 300 ? -27.362 -27.184 43.348 1.00 79.50 300 ILE A N 1
ATOM 2361 C CA . ILE A 1 300 ? -28.808 -27.402 43.248 1.00 79.50 300 ILE A CA 1
ATOM 2362 C C . ILE A 1 300 ? -29.125 -28.722 42.555 1.00 79.50 300 ILE A C 1
ATOM 2364 O O . ILE A 1 300 ? -28.364 -29.212 41.719 1.00 79.50 300 ILE A O 1
ATOM 2368 N N . THR A 1 301 ? -30.282 -29.283 42.887 1.00 76.94 301 THR A N 1
ATOM 2369 C CA . THR A 1 301 ? -30.817 -30.474 42.217 1.00 76.94 301 THR A CA 1
ATOM 2370 C C . THR A 1 301 ? -31.631 -30.088 40.981 1.00 76.94 301 THR A C 1
ATOM 2372 O O . THR A 1 301 ? -32.084 -28.949 40.847 1.00 76.94 301 THR A O 1
ATOM 2375 N N . LYS A 1 302 ? -31.844 -31.047 40.074 1.00 71.69 302 LYS A N 1
ATOM 2376 C CA . LYS A 1 302 ? -32.629 -30.849 38.845 1.00 71.69 302 LYS A CA 1
ATOM 2377 C C . LYS A 1 302 ? -34.042 -30.334 39.137 1.00 71.69 302 LYS A C 1
ATOM 2379 O O . LYS A 1 302 ? -34.475 -29.360 38.533 1.00 71.69 302 LYS A O 1
ATOM 2384 N N . GLU A 1 303 ? -34.701 -30.917 40.136 1.00 71.94 303 GLU A N 1
ATOM 2385 C CA . GLU A 1 303 ? -36.043 -30.515 40.577 1.00 71.94 303 GLU A CA 1
ATOM 2386 C C . GLU A 1 303 ? -36.085 -29.083 41.130 1.00 71.94 303 GLU A C 1
ATOM 2388 O O . GLU A 1 303 ? -37.089 -28.383 40.999 1.00 71.94 303 GLU A O 1
ATOM 2393 N N . GLU A 1 304 ? -35.004 -28.629 41.767 1.00 73.19 304 GLU A N 1
ATOM 2394 C CA . GLU A 1 304 ? -34.906 -27.270 42.297 1.00 73.19 304 GLU A CA 1
ATOM 2395 C C . GLU A 1 304 ? -34.637 -26.247 41.188 1.00 73.19 304 GLU A C 1
ATOM 2397 O O . GLU A 1 304 ? -35.156 -25.133 41.238 1.00 73.19 304 GLU A O 1
ATOM 2402 N N . PHE A 1 305 ? -33.869 -26.628 40.163 1.00 72.06 305 PHE A N 1
ATOM 2403 C CA . PHE A 1 305 ? -33.637 -25.791 38.990 1.00 72.06 305 PHE A CA 1
ATOM 2404 C C . PHE A 1 305 ? -34.906 -25.618 38.148 1.00 72.06 305 PHE A C 1
ATOM 2406 O O . PHE A 1 305 ? -35.239 -24.495 37.776 1.00 72.06 305 PHE A O 1
ATOM 2413 N N . GLU A 1 306 ? -35.652 -26.700 37.909 1.00 68.25 306 GLU A N 1
ATOM 2414 C CA . GLU A 1 306 ? -36.914 -26.662 37.156 1.00 68.25 306 GLU A CA 1
ATOM 2415 C C . GLU A 1 306 ? -37.984 -25.798 37.840 1.00 68.25 306 GLU A C 1
ATOM 2417 O O . GLU A 1 306 ? -38.798 -25.190 37.158 1.00 68.25 306 GLU A O 1
ATOM 2422 N N . LYS A 1 307 ? -37.953 -25.671 39.175 1.00 67.56 307 LYS A N 1
ATOM 2423 C CA . LYS A 1 307 ? -38.842 -24.771 39.935 1.00 67.56 307 LYS A CA 1
ATOM 2424 C C . LYS A 1 307 ? -38.451 -23.290 39.873 1.00 67.56 307 LYS A C 1
ATOM 2426 O O . LYS A 1 307 ? -39.247 -22.448 40.284 1.00 67.56 307 LYS A O 1
ATOM 2431 N N . ARG A 1 308 ? -37.222 -22.963 39.454 1.00 65.75 308 ARG A N 1
ATOM 2432 C CA . ARG A 1 308 ? -36.715 -21.577 39.356 1.00 65.75 308 ARG A CA 1
ATOM 2433 C C . ARG A 1 308 ? -36.986 -20.931 37.992 1.00 65.75 308 ARG A C 1
ATOM 2435 O O . ARG A 1 308 ? -36.670 -19.752 37.828 1.00 65.75 308 ARG A O 1
ATOM 2442 N N . ILE A 1 309 ? -37.522 -21.695 37.044 1.00 57.56 309 ILE A N 1
ATOM 2443 C CA . ILE A 1 309 ? -37.864 -21.283 35.675 1.00 57.56 309 ILE A CA 1
ATOM 2444 C C . ILE A 1 309 ? -39.369 -21.071 35.584 1.00 57.56 309 ILE A C 1
ATOM 2446 O O . ILE A 1 309 ? -39.762 -20.072 34.941 1.00 57.56 309 ILE A O 1
#

Radius of gyration: 28.17 Å; Cα contacts (8 Å, |Δi|>4): 268; chains: 1; bounding box: 66×53×71 Å

Sequence (309 aa):
MNTPNKITLSRLLLIPFIVFFYLADFIPFGKIVGTTLFIVACLTDFLDGYLARKNNQVTLLGKFFDSIADKVLIMTGLLLIVCPTTQSLLPVVYPSWLGVICIVIILAREFIVSALRQVAAAKGTVLAADKGGKIKATVQYIAVTLYMVFAFVQKDIFPKVDYVSNVPQWVAIVRFVLMLILLAATFLTIYSGASYLIRNRHVFKDAVKPETKDQEKEQVKVKKISIDQVSKTDKIHCEQIDKLFYDAVIFVIDNNRPSATALQREFIIGYPRASRIMDYMEASGIVSAVGEDNKRAVLITKEEFEKRI

pLDDT: mean 77.56, std 15.77, range [31.38, 95.5]

Nearest PDB structures (foldseek):
  7a0g-assembly1_HHH  TM=1.602E-01  e=3.169E+00  Serratia marcescens

Secondary structure (DSSP, 8-state):
--HHHHHHHHHHHHHHHHHHHHH-TTSTTHHHHHHHHHHHHHHHHHHHHHHHHHTT---HHHHHHHHHHHHHHHHHHHHHHHSPPTT-SS-SSSSHHHHHHHHHHHHHHHHHHHHHHHHHHHTT---PPPHHHHHHHHHHHHHHHHHHHHHHIIIII-TTS-SSSS--HHHHHHHHHHHHHHHHHHHHHHHHHHHHHHHTHHHHHHHHS---HHHHHHHHHHHHHHHHHHHHH-SS------TTHHHHHHHHHHHT---HHHHHHHTT--HHHHHHHHHHHHHTTSB----TTS---B-S-HHHHHTT-

Foldseek 3Di:
DDPLLVLLVVLVVLLVQLLCLCQVLVDACSLVVSLVSLVVSVVSLVVSVVVCVVVVVDDPVSVVSSLVSLLSSLLSLLCSQLDAHPLGPHRLQPPNVLSVVLSVLLNVLSVVVVVLQVLCVVVVHHQDDDPLVVVLSVLSSVLSSLSSVVVSCCVNVPPPADCDPDNDPVSVVSSVVSSVSSVVSSVSSVVSSVVSCVVCVVSVVVSPPDCDVVNVVVVVVVVVVVVVVVVPPPPDDDPDCPPCLVVVLCVCQVVVALDLVVCCVPVVDDSVVSVVSSVVCCVVVQWDDQDPVRDIGGRDHPVRVVVVD

Mean predicted aligned error: 16.16 Å